Protein AF-A0A6I1QRC3-F1 (afdb_monomer_lite)

Secondary structure (DSSP, 8-state):
-HHHHHHHHHHHHHHHHHHHHSS---------------------------------PPPPP-------HHHHHTT------------GGGGS-EETTTTEE-PPPP-------SEEEETTS--TT-EESS-HHHHTTT--EEEEE-TT-TT--EEEEEEEEPP-SSSS---HHHHHHHHHHHS-TT--EEE---HHHHHTT--EEEEEEE---

pLDDT: mean 74.37, std 18.66, range [38.44, 97.0]

Structure (mmCIF, N/CA/C/O backbone):
data_AF-A0A6I1QRC3-F1
#
_entry.id   AF-A0A6I1QRC3-F1
#
loop_
_atom_site.group_PDB
_atom_site.id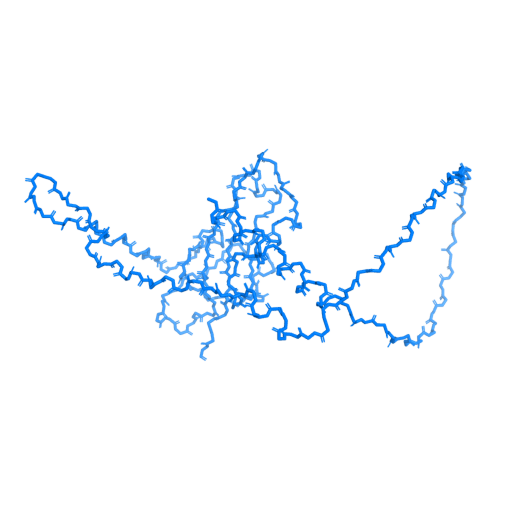
_atom_site.type_symbol
_atom_site.label_atom_id
_atom_site.label_alt_id
_atom_site.label_comp_id
_atom_site.label_asym_id
_atom_site.label_entity_id
_atom_site.label_seq_id
_atom_site.pdbx_PDB_ins_code
_atom_site.Cartn_x
_atom_site.Cartn_y
_atom_site.Cartn_z
_atom_site.occupancy
_atom_site.B_iso_or_equiv
_atom_site.auth_seq_id
_atom_site.auth_comp_id
_atom_site.auth_asym_id
_atom_site.auth_atom_id
_atom_site.pdbx_PDB_model_num
ATOM 1 N N . MET A 1 1 ? -14.738 4.236 -28.411 1.00 49.19 1 MET A N 1
ATOM 2 C CA . MET A 1 1 ? -14.040 5.540 -28.514 1.00 49.19 1 MET A CA 1
ATOM 3 C C . MET A 1 1 ? -14.025 6.316 -27.191 1.00 49.19 1 MET A C 1
ATOM 5 O O . MET A 1 1 ? -12.974 6.839 -26.859 1.00 49.19 1 MET A O 1
ATOM 9 N N . ALA A 1 2 ? -15.090 6.307 -26.375 1.00 43.03 2 ALA A N 1
ATOM 10 C CA . ALA A 1 2 ? -15.147 7.034 -25.091 1.00 43.03 2 ALA A CA 1
ATOM 11 C C . ALA A 1 2 ? -14.036 6.694 -24.061 1.00 43.03 2 ALA A C 1
ATOM 13 O O . ALA A 1 2 ? -13.525 7.583 -23.387 1.00 43.03 2 ALA A O 1
ATOM 14 N N . ARG A 1 3 ? -13.592 5.429 -23.972 1.00 42.94 3 ARG A N 1
ATOM 15 C CA . ARG A 1 3 ? -12.539 5.012 -23.016 1.00 42.94 3 ARG A CA 1
ATOM 16 C C . ARG A 1 3 ? -11.141 5.560 -23.336 1.00 42.94 3 ARG A C 1
ATOM 18 O O . ARG A 1 3 ? -10.352 5.768 -22.422 1.00 42.94 3 ARG A O 1
ATOM 25 N N . ALA A 1 4 ? -10.835 5.803 -24.611 1.00 51.59 4 ALA A N 1
ATOM 26 C CA . ALA A 1 4 ? -9.553 6.392 -25.004 1.00 51.59 4 ALA A CA 1
ATOM 27 C C . ALA A 1 4 ? -9.503 7.891 -24.665 1.00 51.59 4 ALA A C 1
ATOM 29 O O . ALA A 1 4 ? -8.459 8.402 -24.274 1.00 51.59 4 ALA A O 1
ATOM 30 N N . PHE A 1 5 ? -10.652 8.567 -24.745 1.00 53.00 5 PHE A N 1
ATOM 31 C CA . PHE A 1 5 ? -10.771 9.993 -24.460 1.00 53.00 5 PHE A CA 1
ATOM 32 C C . PHE A 1 5 ? -10.649 10.297 -22.959 1.00 53.00 5 PHE A C 1
ATOM 34 O O . PHE A 1 5 ? -9.912 11.199 -22.576 1.00 53.00 5 PHE A O 1
ATOM 41 N N . MET A 1 6 ? -11.267 9.478 -22.096 1.00 61.81 6 MET A N 1
ATOM 42 C CA . MET A 1 6 ? -11.140 9.623 -20.637 1.00 61.81 6 MET A CA 1
ATOM 43 C C . MET A 1 6 ? -9.692 9.461 -20.148 1.00 61.81 6 MET A C 1
ATOM 45 O O . MET A 1 6 ? -9.244 10.225 -19.300 1.00 61.81 6 MET A O 1
ATOM 49 N N . ARG A 1 7 ? -8.928 8.522 -20.722 1.00 64.00 7 ARG A N 1
ATOM 50 C CA . ARG A 1 7 ? -7.511 8.323 -20.364 1.00 64.00 7 ARG A CA 1
ATOM 51 C C . ARG A 1 7 ? -6.634 9.511 -20.762 1.00 64.00 7 ARG A C 1
ATOM 53 O O . ARG A 1 7 ? -5.778 9.917 -19.984 1.00 64.00 7 ARG A O 1
ATOM 60 N N . ALA A 1 8 ? -6.872 10.089 -21.940 1.00 68.75 8 ALA A N 1
ATOM 61 C CA . ALA A 1 8 ? -6.151 11.279 -22.387 1.00 68.75 8 ALA A CA 1
ATOM 62 C C . ALA A 1 8 ? -6.460 12.500 -21.504 1.00 68.75 8 ALA A C 1
ATOM 64 O O . ALA A 1 8 ? -5.570 13.294 -21.210 1.00 68.75 8 ALA A O 1
ATOM 65 N N . LEU A 1 9 ? -7.705 12.617 -21.040 1.00 69.88 9 LEU A N 1
ATOM 66 C CA . LEU A 1 9 ? -8.149 13.745 -20.230 1.00 69.88 9 LEU A CA 1
ATOM 67 C C . LEU A 1 9 ? -7.625 13.675 -18.788 1.00 69.88 9 LEU A C 1
ATOM 69 O O . LEU A 1 9 ? -7.147 14.679 -18.273 1.00 69.88 9 LEU A O 1
ATOM 73 N N . VAL A 1 10 ? -7.612 12.487 -18.172 1.00 77.94 10 VAL A N 1
ATOM 74 C CA . VAL A 1 10 ? -6.994 12.284 -16.847 1.00 77.94 10 VAL A CA 1
ATOM 75 C C . VAL A 1 10 ? -5.489 12.565 -16.897 1.00 77.94 10 VAL A C 1
ATOM 77 O O . VAL A 1 10 ? -4.973 13.273 -16.036 1.00 77.94 10 VAL A O 1
ATOM 80 N N . ALA A 1 11 ? -4.792 12.103 -17.942 1.00 75.88 11 ALA A N 1
ATOM 81 C CA . ALA A 1 11 ? -3.365 12.380 -18.112 1.00 75.88 11 ALA A CA 1
ATOM 82 C C . ALA A 1 11 ? -3.070 13.885 -18.269 1.00 75.88 11 ALA A C 1
ATOM 84 O O . ALA A 1 11 ? -2.120 14.393 -17.674 1.00 75.88 11 ALA A O 1
ATOM 85 N N . ALA A 1 12 ? -3.903 14.612 -19.021 1.00 76.50 12 ALA A N 1
ATOM 86 C CA . ALA A 1 12 ? -3.756 16.056 -19.199 1.00 76.50 12 ALA A CA 1
ATOM 87 C C . ALA A 1 12 ? -4.015 16.837 -17.898 1.00 76.50 12 ALA A C 1
ATOM 89 O O . ALA A 1 12 ? -3.265 17.757 -17.577 1.00 76.50 12 ALA A O 1
ATOM 90 N N . VAL A 1 13 ? -5.027 16.446 -17.115 1.00 78.00 13 VAL A N 1
ATOM 91 C CA . VAL A 1 13 ? -5.334 17.079 -15.821 1.00 78.00 13 VAL A CA 1
ATOM 92 C C . VAL A 1 13 ? -4.218 16.825 -14.802 1.00 78.00 13 VAL A C 1
ATOM 94 O O . VAL A 1 13 ? -3.780 17.765 -14.138 1.00 78.00 13 VAL A O 1
ATOM 97 N N . CYS A 1 14 ? -3.680 15.603 -14.728 1.00 78.19 14 CYS A N 1
ATOM 98 C CA . CYS A 1 14 ? -2.529 15.300 -13.870 1.00 78.19 14 CYS A CA 1
ATOM 99 C C . CYS A 1 14 ? -1.288 16.127 -14.241 1.00 78.19 14 CYS A C 1
ATOM 101 O O . CYS A 1 14 ? -0.614 16.641 -13.351 1.00 78.19 14 CYS A O 1
ATOM 103 N N . ALA A 1 15 ? -1.008 16.315 -15.535 1.00 72.50 15 ALA A N 1
ATOM 104 C CA . ALA A 1 15 ? 0.133 17.117 -15.980 1.00 72.50 15 ALA A CA 1
ATOM 105 C C . ALA A 1 15 ? 0.012 18.598 -15.571 1.00 72.50 15 ALA A C 1
ATOM 107 O O . ALA A 1 15 ? 1.000 19.209 -15.166 1.00 72.50 15 ALA A O 1
ATOM 108 N N . VAL A 1 16 ? -1.196 19.171 -15.620 1.00 69.44 16 VAL A N 1
ATOM 109 C CA . VAL A 1 16 ? -1.440 20.561 -15.194 1.00 69.44 16 VAL A CA 1
ATOM 110 C C . VAL A 1 16 ? -1.299 20.714 -13.677 1.00 69.44 16 VAL A C 1
ATOM 112 O O . VAL A 1 16 ? -0.685 21.676 -13.221 1.00 69.44 16 VAL A O 1
ATOM 115 N N . ILE A 1 17 ? -1.798 19.758 -12.888 1.00 70.25 17 ILE A N 1
ATOM 116 C CA . ILE A 1 17 ? -1.674 19.790 -11.420 1.00 70.25 17 ILE A CA 1
ATOM 117 C C . ILE A 1 17 ? -0.202 19.700 -10.991 1.00 70.25 17 ILE A C 1
ATOM 119 O O . ILE A 1 17 ? 0.229 20.455 -10.119 1.00 70.25 17 ILE A O 1
ATOM 123 N N . LEU A 1 18 ? 0.593 18.845 -11.643 1.00 64.81 18 LEU A N 1
ATOM 124 C CA . LEU A 1 18 ? 2.027 18.722 -11.360 1.00 64.81 18 LEU A CA 1
ATOM 125 C C . LEU A 1 18 ? 2.811 19.995 -11.719 1.00 64.81 18 LEU A C 1
ATOM 127 O O . LEU A 1 18 ? 3.721 20.379 -10.987 1.00 64.81 18 LEU A O 1
ATOM 131 N N . LEU A 1 19 ? 2.429 20.700 -12.789 1.00 60.44 19 LEU A N 1
ATOM 132 C CA . LEU A 1 19 ? 3.050 21.980 -13.152 1.00 60.44 19 LEU A CA 1
ATOM 133 C C . LEU A 1 19 ? 2.733 23.101 -12.150 1.00 60.44 19 LEU A C 1
ATOM 135 O O . LEU A 1 19 ? 3.585 23.952 -11.903 1.00 60.44 19 LEU A O 1
ATOM 139 N N . VAL A 1 20 ? 1.543 23.093 -11.541 1.00 62.09 20 VAL A N 1
ATOM 140 C CA . VAL A 1 20 ? 1.161 24.074 -10.508 1.00 62.09 20 VAL A CA 1
ATOM 141 C C . VAL A 1 20 ? 1.847 23.779 -9.169 1.00 62.09 20 VAL A C 1
ATOM 143 O O . VAL A 1 20 ? 2.220 24.710 -8.461 1.00 62.09 20 VAL A O 1
ATOM 146 N N . ALA A 1 21 ? 2.069 22.506 -8.833 1.00 57.22 21 ALA A N 1
ATOM 147 C CA . ALA A 1 21 ? 2.685 22.113 -7.564 1.00 57.22 21 ALA A CA 1
ATOM 148 C C . ALA A 1 21 ? 4.207 22.357 -7.497 1.00 57.22 21 ALA A C 1
ATOM 150 O O . ALA A 1 21 ? 4.744 22.517 -6.404 1.00 57.22 21 ALA A O 1
ATOM 151 N N . CYS A 1 22 ? 4.907 22.418 -8.636 1.00 50.91 22 CYS A N 1
ATOM 152 C CA . CYS A 1 22 ? 6.365 22.613 -8.675 1.00 50.91 22 CYS A CA 1
ATOM 153 C C . CYS A 1 22 ? 6.816 24.039 -9.053 1.00 50.91 22 CYS A C 1
ATOM 155 O O . CYS A 1 22 ? 8.015 24.300 -9.118 1.00 50.91 22 CYS A O 1
ATOM 157 N N . GLY A 1 23 ? 5.888 24.966 -9.308 1.00 45.72 23 GLY A N 1
ATOM 158 C CA . GLY A 1 23 ? 6.177 26.297 -9.853 1.00 45.72 23 GLY A CA 1
ATOM 159 C C . GLY A 1 23 ? 6.292 27.432 -8.831 1.00 45.72 23 GLY A C 1
ATOM 160 O O . GLY A 1 23 ? 5.768 28.513 -9.093 1.00 45.72 23 GLY A O 1
ATOM 161 N N . GLY A 1 24 ? 6.930 27.227 -7.676 1.00 53.41 24 GLY A N 1
ATOM 162 C CA . GLY A 1 24 ? 7.068 28.314 -6.703 1.00 53.41 24 GLY A CA 1
ATOM 163 C C . GLY A 1 24 ? 8.045 28.055 -5.567 1.00 53.41 24 GLY A C 1
ATOM 164 O O . GLY A 1 24 ? 7.604 27.783 -4.461 1.00 53.41 24 GLY A O 1
ATOM 165 N N . ASP A 1 25 ? 9.346 28.212 -5.822 1.00 42.97 25 ASP A N 1
ATOM 166 C CA . ASP A 1 25 ? 10.295 28.613 -4.774 1.00 42.97 25 ASP A CA 1
ATOM 167 C C . ASP A 1 25 ? 11.507 29.320 -5.405 1.00 42.97 25 ASP A C 1
ATOM 169 O O . ASP A 1 25 ? 12.514 28.715 -5.770 1.00 42.97 25 ASP A O 1
ATOM 173 N N . GLU A 1 26 ? 11.380 30.634 -5.598 1.00 54.75 26 GLU A N 1
ATOM 174 C CA . GLU A 1 26 ? 12.513 31.513 -5.882 1.00 54.75 26 GLU A CA 1
ATOM 175 C C . GLU A 1 26 ? 12.629 32.532 -4.744 1.00 54.75 26 GLU A C 1
ATOM 177 O O . GLU A 1 26 ? 11.896 33.519 -4.703 1.00 54.75 26 GLU A O 1
ATOM 182 N N . GLY A 1 27 ? 13.578 32.326 -3.827 1.00 52.50 27 GLY A N 1
ATOM 183 C CA . GLY A 1 27 ? 14.161 33.436 -3.069 1.00 52.50 27 GLY A CA 1
ATOM 184 C C . GLY A 1 27 ? 14.336 33.211 -1.572 1.00 52.50 27 GLY A C 1
ATOM 185 O O . GLY A 1 27 ? 13.482 33.577 -0.772 1.00 52.50 27 GLY A O 1
ATOM 186 N N . GLY A 1 28 ? 15.526 32.754 -1.178 1.00 43.28 28 GLY A N 1
ATOM 187 C CA . GLY A 1 28 ? 15.908 32.708 0.233 1.00 43.28 28 GLY A CA 1
ATOM 188 C C . GLY A 1 28 ? 17.376 32.377 0.476 1.00 43.28 28 GLY A C 1
ATOM 189 O O . GLY A 1 28 ? 17.677 31.443 1.209 1.00 43.28 28 GLY A O 1
ATOM 190 N N . LEU A 1 29 ? 18.308 33.117 -0.137 1.00 44.88 29 LEU A N 1
ATOM 191 C CA . LEU A 1 29 ? 19.743 32.982 0.144 1.00 44.88 29 LEU A CA 1
ATOM 192 C C . LEU A 1 29 ? 20.077 33.541 1.539 1.00 44.88 29 LEU A C 1
ATOM 194 O O . LEU A 1 29 ? 20.384 34.723 1.704 1.00 44.88 29 LEU A O 1
ATOM 198 N N . GLY A 1 30 ? 20.014 32.661 2.538 1.00 47.12 30 GLY A N 1
ATOM 199 C CA . GLY A 1 30 ? 20.589 32.839 3.867 1.00 47.12 30 GLY A CA 1
ATOM 200 C C . GLY A 1 30 ? 22.065 32.449 3.866 1.00 47.12 30 GLY A C 1
ATOM 201 O O . GLY A 1 30 ? 22.430 31.298 3.662 1.00 47.12 30 GLY A O 1
ATOM 202 N N . ARG A 1 31 ? 22.901 33.462 4.056 1.00 51.69 31 ARG A N 1
ATOM 203 C CA . ARG A 1 31 ? 24.357 33.439 4.160 1.00 51.69 31 ARG A CA 1
ATOM 204 C C . ARG A 1 31 ? 24.799 32.811 5.486 1.00 51.69 31 ARG A C 1
ATOM 206 O O . ARG A 1 31 ? 24.493 33.379 6.528 1.00 51.69 31 ARG A O 1
ATOM 213 N N . GLU A 1 32 ? 25.597 31.748 5.444 1.00 53.44 32 GLU A N 1
ATOM 214 C CA . GLU A 1 32 ? 26.423 31.330 6.583 1.00 53.44 32 GLU A CA 1
ATOM 215 C C . GLU A 1 32 ? 27.868 31.117 6.128 1.00 53.44 32 GLU A C 1
ATOM 217 O O . GLU A 1 32 ? 28.207 30.212 5.366 1.00 53.44 32 GLU A O 1
ATOM 222 N N . ASP A 1 33 ? 28.701 32.055 6.571 1.00 56.34 33 ASP A N 1
ATOM 223 C CA . ASP A 1 33 ? 30.141 32.083 6.403 1.00 56.34 33 ASP A CA 1
ATOM 224 C C . ASP A 1 33 ? 30.806 31.062 7.350 1.00 56.34 33 ASP A C 1
ATOM 226 O O . ASP A 1 33 ? 30.559 31.059 8.556 1.00 56.34 33 ASP A O 1
ATOM 230 N N . GLY A 1 34 ? 31.749 30.285 6.811 1.00 51.41 34 GLY A N 1
ATOM 231 C CA . GLY A 1 34 ? 32.937 29.849 7.546 1.00 51.41 34 GLY A CA 1
ATOM 232 C C . GLY A 1 34 ? 32.985 28.391 8.002 1.00 51.41 34 GLY A C 1
ATOM 233 O O . GLY A 1 34 ? 32.413 28.037 9.025 1.00 51.41 34 GLY A O 1
ATOM 234 N N . ARG A 1 35 ? 33.864 27.602 7.366 1.00 47.31 35 ARG A N 1
ATOM 235 C CA . ARG A 1 35 ? 35.050 27.065 8.056 1.00 47.31 35 ARG A CA 1
ATOM 236 C C . ARG A 1 35 ? 36.061 26.495 7.063 1.00 47.31 35 ARG A C 1
ATOM 238 O O . ARG A 1 35 ? 35.769 25.577 6.305 1.00 47.31 35 ARG A O 1
ATOM 245 N N . GLU A 1 36 ? 37.255 27.065 7.111 1.00 47.97 36 GLU A N 1
ATOM 246 C CA . GLU A 1 36 ? 38.457 26.633 6.408 1.00 47.97 36 GLU A CA 1
ATOM 247 C C . GLU A 1 36 ? 38.943 25.276 6.943 1.00 47.97 36 GLU A C 1
ATOM 249 O O . GLU A 1 36 ? 38.908 25.013 8.149 1.00 47.97 36 GLU A O 1
ATOM 254 N N . GLY A 1 37 ? 39.406 24.420 6.034 1.00 44.81 37 GLY A N 1
ATOM 255 C CA . GLY A 1 37 ? 39.974 23.108 6.325 1.00 44.81 37 GLY A CA 1
ATOM 256 C C . GLY A 1 37 ? 40.755 22.599 5.120 1.00 44.81 37 GLY A C 1
ATOM 257 O O . GLY A 1 37 ? 40.236 21.850 4.300 1.00 44.81 37 GLY A O 1
ATOM 258 N N . GLU A 1 38 ? 41.985 23.088 4.999 1.00 46.88 38 GLU A N 1
ATOM 259 C CA . GLU A 1 38 ? 42.965 22.775 3.961 1.00 46.88 38 GLU A CA 1
ATOM 260 C C . GLU A 1 38 ? 43.457 21.315 3.999 1.00 46.88 38 GLU A C 1
ATOM 262 O O . GLU A 1 38 ? 43.731 20.781 5.072 1.00 46.88 38 GLU A O 1
ATOM 267 N N . ALA A 1 39 ? 43.629 20.732 2.803 1.00 43.66 39 ALA A N 1
ATOM 268 C CA . ALA A 1 39 ? 44.625 19.735 2.352 1.00 43.66 39 ALA A CA 1
ATOM 269 C C . ALA A 1 39 ? 43.938 18.848 1.291 1.00 43.66 39 ALA A C 1
ATOM 271 O O . ALA A 1 39 ? 43.096 18.023 1.611 1.00 43.66 39 ALA A O 1
ATOM 272 N N . GLY A 1 40 ? 44.135 19.022 -0.015 1.00 46.53 40 GLY A N 1
ATOM 273 C CA . GLY A 1 40 ? 45.413 19.065 -0.710 1.00 46.53 40 GLY A CA 1
ATOM 274 C C . GLY A 1 40 ? 45.752 17.661 -1.201 1.00 46.53 40 GLY A C 1
ATOM 275 O O . GLY A 1 40 ? 46.322 16.916 -0.427 1.00 46.53 40 GLY A O 1
ATOM 276 N N . TRP A 1 41 ? 45.435 17.322 -2.458 1.00 50.12 41 TRP A N 1
ATOM 277 C CA . TRP A 1 41 ? 46.183 16.345 -3.262 1.00 50.12 41 TRP A CA 1
ATOM 278 C C . TRP A 1 41 ? 46.031 16.653 -4.755 1.00 50.12 41 TRP A C 1
ATOM 280 O O . TRP A 1 41 ? 44.950 16.902 -5.280 1.00 50.12 41 TRP A O 1
ATOM 290 N N . LEU A 1 42 ? 47.194 16.688 -5.391 1.00 48.19 42 LEU A N 1
ATOM 291 C CA . LEU A 1 42 ? 47.482 16.978 -6.785 1.00 48.19 42 LEU A CA 1
ATOM 292 C C . LEU A 1 42 ? 47.005 15.846 -7.704 1.00 48.19 42 LEU A C 1
ATOM 294 O O . LEU A 1 42 ? 47.153 14.679 -7.352 1.00 48.19 42 LEU A O 1
ATOM 298 N N . GLY A 1 43 ? 46.641 16.191 -8.942 1.00 38.44 43 GLY A N 1
ATOM 299 C CA . GLY A 1 43 ? 47.042 15.360 -10.080 1.00 38.44 43 GLY A CA 1
ATOM 300 C C . GLY A 1 43 ? 46.005 15.116 -11.170 1.00 38.44 43 GLY A C 1
ATOM 301 O O . GLY A 1 43 ? 45.371 14.074 -11.182 1.00 38.44 43 GLY A O 1
ATOM 302 N N . GLY A 1 44 ? 45.996 16.010 -12.162 1.00 39.47 44 GLY A N 1
ATOM 303 C CA . GLY A 1 44 ? 46.271 15.627 -13.551 1.00 39.47 44 GLY A CA 1
ATOM 304 C C . GLY A 1 44 ? 45.132 15.058 -14.399 1.00 39.47 44 GLY A C 1
ATOM 305 O O . GLY A 1 44 ? 44.516 14.054 -14.071 1.00 39.47 44 GLY A O 1
ATOM 306 N N . GLY A 1 45 ? 44.984 15.632 -15.595 1.00 39.94 45 GLY A N 1
ATOM 307 C CA . GLY A 1 45 ? 44.379 14.938 -16.730 1.00 39.94 45 GLY A CA 1
ATOM 308 C C . GLY A 1 45 ? 43.471 15.817 -17.569 1.00 39.94 45 GLY A C 1
ATOM 309 O O . GLY A 1 45 ? 42.259 15.641 -17.545 1.00 39.94 45 GLY A O 1
ATOM 310 N N . GLY A 1 46 ? 44.064 16.750 -18.318 1.00 47.44 46 GLY A N 1
ATOM 311 C CA . GLY A 1 46 ? 43.360 17.485 -19.361 1.00 47.44 46 GLY A CA 1
ATOM 312 C C . GLY A 1 46 ? 42.771 16.533 -20.400 1.00 47.44 46 GLY A C 1
ATOM 313 O O . GLY A 1 46 ? 43.458 15.647 -20.912 1.00 47.44 46 GLY A O 1
ATOM 314 N N . ARG A 1 47 ? 41.490 16.731 -20.694 1.00 46.69 47 ARG A N 1
ATOM 315 C CA . ARG A 1 47 ? 40.857 16.276 -21.925 1.00 46.69 47 ARG A CA 1
ATOM 316 C C . ARG A 1 47 ? 40.113 17.465 -22.498 1.00 46.69 47 ARG A C 1
ATOM 318 O O . ARG A 1 47 ? 39.190 17.981 -21.875 1.00 46.69 47 ARG A O 1
ATOM 325 N N . ASP A 1 48 ? 40.596 17.903 -23.649 1.00 53.25 48 ASP A N 1
ATOM 326 C CA . ASP A 1 48 ? 39.953 18.880 -24.506 1.00 53.25 48 ASP A CA 1
ATOM 327 C C . ASP A 1 48 ? 38.581 18.327 -24.906 1.00 53.25 48 ASP A C 1
ATOM 329 O O . ASP A 1 48 ? 38.482 17.300 -25.577 1.00 53.25 48 ASP A O 1
ATOM 333 N N . VAL A 1 49 ? 37.520 18.968 -24.419 1.00 55.38 49 VAL A N 1
ATOM 334 C CA . VAL A 1 49 ? 36.152 18.709 -24.868 1.00 55.38 49 VAL A CA 1
ATOM 335 C C . VAL A 1 49 ? 35.877 19.724 -25.966 1.00 55.38 49 VAL A C 1
ATOM 337 O O . VAL A 1 49 ? 35.764 20.923 -25.703 1.00 55.38 49 VAL A O 1
ATOM 340 N N . GLU A 1 50 ? 35.851 19.236 -27.204 1.00 52.97 50 GLU A N 1
ATOM 341 C CA . GLU A 1 50 ? 35.398 19.986 -28.368 1.00 52.97 50 GLU A CA 1
ATOM 342 C C . GLU A 1 50 ? 33.988 20.526 -28.098 1.00 52.97 50 GLU A C 1
ATOM 344 O O . GLU A 1 50 ? 33.062 19.785 -27.771 1.00 52.97 50 GLU A O 1
ATOM 349 N N . ALA A 1 51 ? 33.855 21.848 -28.180 1.00 48.22 51 ALA A N 1
ATOM 350 C CA . ALA A 1 51 ? 32.593 22.548 -28.042 1.00 48.22 51 ALA A CA 1
ATOM 351 C C . ALA A 1 51 ? 31.721 22.251 -29.269 1.00 48.22 51 ALA A C 1
ATOM 353 O O . ALA A 1 51 ? 31.926 22.821 -30.342 1.00 48.22 51 ALA A O 1
ATOM 354 N N . GLU A 1 52 ? 30.763 21.341 -29.110 1.00 57.12 52 GLU A N 1
ATOM 355 C CA . GLU A 1 52 ? 29.735 21.080 -30.110 1.00 57.12 52 GLU A CA 1
ATOM 356 C C . GLU A 1 52 ? 28.742 22.253 -30.130 1.00 57.12 52 GLU A C 1
ATOM 358 O O . GLU A 1 52 ? 28.249 22.708 -29.094 1.00 57.12 52 GLU A O 1
ATOM 363 N N . ALA A 1 53 ? 28.525 22.804 -31.323 1.00 52.19 53 ALA A N 1
ATOM 364 C CA . ALA A 1 53 ? 27.713 23.985 -31.554 1.00 52.19 53 ALA A CA 1
ATOM 365 C C . ALA A 1 53 ? 26.240 23.708 -31.226 1.00 52.19 53 ALA A C 1
ATOM 367 O O . ALA A 1 53 ? 25.596 22.868 -31.849 1.00 52.19 53 ALA A O 1
ATOM 368 N N . THR A 1 54 ? 25.698 24.454 -30.270 1.00 50.44 54 THR A N 1
ATOM 369 C CA . THR A 1 54 ? 24.276 24.454 -29.934 1.00 50.44 54 THR A CA 1
ATOM 370 C C . THR A 1 54 ? 23.462 25.066 -31.075 1.00 50.44 54 THR A C 1
ATOM 372 O O . THR A 1 54 ? 23.518 26.271 -31.329 1.00 50.44 54 THR A O 1
ATOM 375 N N . GLU A 1 55 ? 22.693 24.228 -31.774 1.00 60.44 55 GLU A N 1
ATOM 376 C CA . GLU A 1 55 ? 21.664 24.679 -32.710 1.00 60.44 55 GLU A CA 1
ATOM 377 C C . GLU A 1 55 ? 20.591 25.491 -31.971 1.00 60.44 55 GLU A C 1
ATOM 379 O O . GLU A 1 55 ? 20.082 25.107 -30.916 1.00 60.44 55 GLU A O 1
ATOM 384 N N . ALA A 1 56 ? 20.271 26.656 -32.532 1.00 56.25 56 ALA A N 1
ATOM 385 C CA . ALA A 1 56 ? 19.298 27.588 -31.992 1.00 56.25 56 ALA A CA 1
ATOM 386 C C . ALA A 1 56 ? 17.889 26.975 -32.013 1.00 56.25 56 ALA A C 1
ATOM 388 O O . ALA A 1 56 ? 17.301 26.760 -33.074 1.00 56.25 56 ALA A O 1
ATOM 389 N N . VAL A 1 57 ? 17.340 26.729 -30.825 1.00 67.12 57 VAL A N 1
ATOM 390 C CA . VAL A 1 57 ? 15.954 26.293 -30.643 1.00 67.12 57 VAL A CA 1
ATOM 391 C C . VAL A 1 57 ? 15.017 27.427 -31.094 1.00 67.12 57 VAL A C 1
ATOM 393 O O . VAL A 1 57 ? 15.170 28.557 -30.620 1.00 67.12 57 VAL A O 1
ATOM 396 N N . PRO A 1 58 ? 14.063 27.179 -32.013 1.00 65.81 58 PRO A N 1
ATOM 397 C CA . PRO A 1 58 ? 13.118 28.198 -32.454 1.00 65.81 58 PRO A CA 1
ATOM 398 C C . PRO A 1 58 ? 12.250 28.674 -31.284 1.00 65.81 58 PRO A C 1
ATOM 400 O O . PRO A 1 58 ? 11.774 27.878 -30.474 1.00 65.81 58 PRO A O 1
ATOM 403 N N . ALA A 1 59 ? 12.058 29.991 -31.205 1.00 61.81 59 ALA A N 1
ATOM 404 C CA . ALA A 1 59 ? 11.276 30.636 -30.159 1.00 61.81 59 ALA A CA 1
ATOM 405 C C . ALA A 1 59 ? 9.839 30.073 -30.107 1.00 61.81 59 ALA A C 1
ATOM 407 O O . ALA A 1 59 ? 9.216 29.913 -31.162 1.00 61.81 59 ALA A O 1
ATOM 408 N N . PRO A 1 60 ? 9.289 29.803 -28.907 1.00 58.44 60 PRO A N 1
ATOM 409 C CA . PRO A 1 60 ? 7.917 29.340 -28.763 1.00 58.44 60 PRO A CA 1
ATOM 410 C C . PRO A 1 60 ? 6.955 30.416 -29.274 1.00 58.44 60 PRO A C 1
ATOM 412 O O . PRO A 1 60 ? 6.936 31.549 -28.793 1.00 58.44 60 PRO A O 1
ATOM 415 N N . THR A 1 61 ? 6.159 30.059 -30.279 1.00 57.44 61 THR A N 1
ATOM 416 C CA . THR A 1 61 ? 5.052 30.880 -30.770 1.00 57.44 61 THR A CA 1
ATOM 417 C C . THR A 1 61 ? 4.012 31.032 -29.670 1.00 57.44 61 THR A C 1
ATOM 419 O O . THR A 1 61 ? 3.556 30.035 -29.115 1.00 57.44 61 THR A O 1
ATOM 422 N N . SER A 1 62 ? 3.653 32.279 -29.370 1.00 47.75 62 SER A N 1
ATOM 423 C CA . SER A 1 62 ? 2.729 32.676 -28.311 1.00 47.75 62 SER A CA 1
ATOM 424 C C . SER A 1 62 ? 1.432 31.864 -28.315 1.00 47.75 62 SER A C 1
ATOM 426 O O . SER A 1 62 ? 0.556 32.069 -29.154 1.00 47.75 62 SER A O 1
ATOM 428 N N . THR A 1 63 ? 1.302 30.972 -27.338 1.00 52.22 63 THR A N 1
ATOM 429 C CA . THR A 1 63 ? 0.043 30.319 -26.983 1.00 52.22 63 THR A CA 1
ATOM 430 C C . THR A 1 63 ? -0.896 31.375 -26.410 1.00 52.22 63 THR A C 1
ATOM 432 O O . THR A 1 63 ? -0.596 32.010 -25.400 1.00 52.22 63 THR A O 1
ATOM 435 N N . THR A 1 64 ? -2.019 31.606 -27.083 1.00 56.75 64 THR A N 1
ATOM 436 C CA . THR A 1 64 ? -3.093 32.473 -26.598 1.00 56.75 64 THR A CA 1
ATOM 437 C C . THR A 1 64 ? -3.735 31.814 -25.380 1.00 56.75 64 THR A C 1
ATOM 439 O O . THR A 1 64 ? -4.460 30.832 -25.514 1.00 56.75 64 THR A O 1
ATOM 442 N N . SER A 1 65 ? -3.422 32.320 -24.187 1.00 60.12 65 SER A N 1
ATOM 443 C CA . SER A 1 65 ? -4.036 31.867 -22.940 1.00 60.12 65 SER A CA 1
ATOM 444 C C . SER A 1 65 ? -5.537 32.183 -22.942 1.00 60.12 65 SER A C 1
ATOM 446 O O . SER A 1 65 ? -5.890 33.346 -23.162 1.00 60.12 65 SER A O 1
ATOM 448 N N . PRO A 1 66 ? -6.424 31.207 -22.677 1.00 59.50 66 PRO A N 1
ATOM 449 C CA . PRO A 1 66 ? -7.831 31.492 -22.425 1.00 59.50 66 PRO A CA 1
ATOM 450 C C . PRO A 1 66 ? -7.932 32.326 -21.141 1.00 59.50 66 PRO A C 1
ATOM 452 O O . PRO A 1 66 ? -7.414 31.948 -20.091 1.00 59.50 66 PRO A O 1
ATOM 455 N N . SER A 1 67 ? -8.519 33.516 -21.250 1.00 59.50 67 SER A N 1
ATOM 456 C CA . SER A 1 67 ? -8.486 34.554 -20.213 1.00 59.50 67 SER A CA 1
ATOM 457 C C . SER A 1 67 ? -9.460 34.329 -19.057 1.00 59.50 67 SER A C 1
ATOM 459 O O . SER A 1 67 ? -9.446 35.107 -18.105 1.00 59.50 67 SER A O 1
ATOM 461 N N . THR A 1 68 ? -10.294 33.291 -19.107 1.00 63.88 68 THR A N 1
ATOM 462 C CA . THR A 1 68 ? -11.419 33.158 -18.181 1.00 63.88 68 THR A CA 1
ATOM 463 C C . THR A 1 68 ? -11.804 31.695 -17.970 1.00 63.88 68 THR A C 1
ATOM 465 O O . THR A 1 68 ? -11.966 30.938 -18.920 1.00 63.88 68 THR A O 1
ATOM 468 N N . ILE A 1 69 ? -11.954 31.295 -16.701 1.00 65.69 69 ILE A N 1
ATOM 469 C CA . ILE A 1 69 ? -12.395 29.947 -16.286 1.00 65.69 69 ILE A CA 1
ATOM 470 C C . ILE A 1 69 ? -13.780 29.609 -16.864 1.00 65.69 69 ILE A C 1
ATOM 472 O O . ILE A 1 69 ? -14.077 28.442 -17.104 1.00 65.69 69 ILE A O 1
ATOM 476 N N . GLU A 1 70 ? -14.604 30.624 -17.130 1.00 67.06 70 GLU A N 1
ATOM 477 C CA . GLU A 1 70 ? -15.934 30.463 -17.722 1.00 67.06 70 GLU A CA 1
ATOM 478 C C . GLU A 1 70 ? -15.872 29.914 -19.162 1.00 67.06 70 GLU A C 1
ATOM 480 O O . GLU A 1 70 ? -16.667 29.038 -19.491 1.00 67.06 70 GLU A O 1
ATOM 485 N N . ASP A 1 71 ? -14.862 30.283 -19.967 1.00 63.34 71 ASP A N 1
ATOM 486 C CA . ASP A 1 71 ? -14.691 29.760 -21.339 1.00 63.34 71 ASP A CA 1
ATOM 487 C C . ASP A 1 71 ? -14.274 28.276 -21.373 1.00 63.34 71 ASP A C 1
ATOM 489 O O . ASP A 1 71 ? -14.476 27.592 -22.373 1.00 63.34 71 ASP A O 1
ATOM 493 N N . LEU A 1 72 ? -13.695 27.747 -20.288 1.00 61.00 72 LEU A N 1
ATOM 494 C CA . LEU A 1 72 ? -13.333 26.325 -20.188 1.00 61.00 72 LEU A CA 1
ATOM 495 C C . LEU A 1 72 ? -14.503 25.438 -19.736 1.00 61.00 72 LEU A C 1
ATOM 497 O O . LEU A 1 72 ? -14.428 24.217 -19.877 1.00 61.00 72 LEU A O 1
ATOM 501 N N . LEU A 1 73 ? -15.570 26.025 -19.187 1.00 66.56 73 LEU A N 1
ATOM 502 C CA . LEU A 1 73 ? -16.716 25.289 -18.646 1.00 66.56 73 LEU A CA 1
ATOM 503 C C . LEU A 1 73 ? -17.868 25.139 -19.651 1.00 66.56 73 LEU A C 1
ATOM 505 O O . LEU A 1 73 ? -18.626 24.177 -19.536 1.00 66.56 73 LEU A O 1
ATOM 509 N N . GLU A 1 74 ? -17.994 26.020 -20.651 1.00 64.56 74 GLU A N 1
ATOM 510 C CA . GLU A 1 74 ? -19.094 25.951 -21.631 1.00 64.56 74 GLU A CA 1
ATOM 511 C C . GLU A 1 74 ? -18.969 24.789 -22.635 1.00 64.56 74 GLU A C 1
ATOM 513 O O . GLU A 1 74 ? -19.989 24.272 -23.089 1.00 64.56 74 GLU A O 1
ATOM 518 N N . ASP A 1 75 ? -17.757 24.296 -22.914 1.00 60.12 75 ASP A N 1
ATOM 519 C CA . ASP A 1 75 ? -17.546 23.106 -23.764 1.00 60.12 75 ASP A CA 1
ATOM 520 C C . ASP A 1 75 ? -17.655 21.776 -22.992 1.00 60.12 75 ASP A C 1
ATOM 522 O O . ASP A 1 75 ? -17.630 20.691 -23.580 1.00 60.12 75 ASP A O 1
ATOM 526 N N . TYR A 1 76 ? -17.810 21.832 -21.665 1.00 56.03 76 TYR A N 1
ATOM 527 C CA . TYR A 1 76 ? -17.886 20.659 -20.795 1.00 56.03 76 TYR A CA 1
ATOM 528 C C . TYR A 1 76 ? -19.334 20.336 -20.410 1.00 56.03 76 TYR A C 1
ATOM 530 O O . TYR A 1 76 ? -19.682 20.178 -19.239 1.00 56.03 76 TYR A O 1
ATOM 538 N N . VAL A 1 77 ? -20.206 20.193 -21.411 1.00 55.03 77 VAL A N 1
ATOM 539 C CA . VAL A 1 77 ? -21.498 19.526 -21.213 1.00 55.03 77 VAL A CA 1
ATOM 540 C C . VAL A 1 77 ? -21.211 18.039 -21.018 1.00 55.03 77 VAL A C 1
ATOM 542 O O . VAL A 1 77 ? -21.188 17.252 -21.964 1.00 55.03 77 VAL A O 1
ATOM 545 N N . VAL A 1 78 ? -20.933 17.650 -19.772 1.00 58.81 78 VAL A N 1
ATOM 546 C CA . VAL A 1 78 ? -20.916 16.243 -19.377 1.00 58.81 78 VAL A CA 1
ATOM 547 C C . VAL A 1 78 ? -22.330 15.735 -19.596 1.00 58.81 78 VAL A C 1
ATOM 549 O O . VAL A 1 78 ? -23.250 16.105 -18.867 1.00 58.81 78 VAL A O 1
ATOM 552 N N . ASP A 1 79 ? -22.505 14.922 -20.633 1.00 51.56 79 ASP A N 1
ATOM 553 C CA . ASP A 1 79 ? -23.712 14.140 -20.847 1.00 51.56 79 ASP A CA 1
ATOM 554 C C . ASP A 1 79 ? -23.816 13.163 -19.671 1.00 51.56 79 ASP A C 1
ATOM 556 O O . ASP A 1 79 ? -23.263 12.058 -19.682 1.00 51.56 79 ASP A O 1
ATOM 560 N N . LEU A 1 80 ? -24.435 13.636 -18.585 1.00 51.97 80 LEU A N 1
ATOM 561 C CA . LEU A 1 80 ? -24.817 12.849 -17.424 1.00 51.97 80 LEU A CA 1
ATOM 562 C C . LEU A 1 80 ? -25.947 11.927 -17.871 1.00 51.97 80 LEU A C 1
ATOM 564 O O . LEU A 1 80 ? -27.102 12.080 -17.470 1.00 51.97 80 LEU A O 1
ATOM 568 N N . THR A 1 81 ? -25.604 10.964 -18.728 1.00 71.62 81 THR A N 1
ATOM 569 C CA . THR A 1 81 ? -26.429 9.783 -18.921 1.00 71.62 81 THR A CA 1
ATOM 570 C C . THR A 1 81 ? -26.741 9.263 -17.519 1.00 71.62 81 THR A C 1
ATOM 572 O O . THR A 1 81 ? -25.812 9.088 -16.721 1.00 71.62 81 THR A O 1
ATOM 575 N N . PRO A 1 82 ? -28.030 9.135 -17.158 1.00 60.56 82 PRO A N 1
ATOM 576 C CA . PRO A 1 82 ? -28.404 8.655 -15.846 1.00 60.56 82 PRO A CA 1
ATOM 577 C C . PRO A 1 82 ? -27.641 7.359 -15.610 1.00 60.56 82 PRO A C 1
ATOM 579 O O . PRO A 1 82 ? -27.705 6.455 -16.443 1.00 60.56 82 PRO A O 1
ATOM 582 N N . ILE A 1 83 ? -26.886 7.294 -14.512 1.00 56.12 83 ILE A N 1
ATOM 583 C CA . ILE A 1 83 ? -26.320 6.035 -14.043 1.00 56.12 83 ILE A CA 1
ATOM 584 C C . ILE A 1 83 ? -27.535 5.141 -13.827 1.00 56.12 83 ILE A C 1
ATOM 586 O O . ILE A 1 83 ? -28.270 5.310 -12.853 1.00 56.12 83 ILE A O 1
ATOM 590 N N . GLU A 1 84 ? -27.805 4.253 -14.782 1.00 57.19 84 GLU A N 1
ATOM 591 C CA . GLU A 1 84 ? -28.748 3.173 -14.578 1.00 57.19 84 GLU A CA 1
ATOM 592 C C . GLU A 1 84 ? -28.159 2.365 -13.433 1.00 57.19 84 GLU A C 1
ATOM 594 O O . GLU A 1 84 ? -27.179 1.636 -13.594 1.00 57.19 84 GLU A O 1
ATOM 599 N N . ILE A 1 85 ? -28.706 2.582 -12.238 1.00 53.50 85 ILE A N 1
ATOM 600 C CA . ILE A 1 85 ? -28.486 1.725 -11.087 1.00 53.50 85 ILE A CA 1
ATOM 601 C C . ILE A 1 85 ? -28.995 0.365 -11.546 1.00 53.50 85 ILE A C 1
ATOM 603 O O . ILE A 1 85 ? -30.201 0.107 -11.526 1.00 53.50 85 ILE A O 1
ATOM 607 N N . LEU A 1 86 ? -28.084 -0.460 -12.067 1.00 48.16 86 LEU A N 1
ATOM 608 C CA . LEU A 1 86 ? -28.416 -1.801 -12.501 1.00 48.16 86 LEU A CA 1
ATOM 609 C C . LEU A 1 86 ? -29.062 -2.491 -11.297 1.00 48.16 86 LEU A C 1
ATOM 611 O O . LEU A 1 86 ? -28.501 -2.442 -10.195 1.00 48.16 86 LEU A O 1
ATOM 615 N N . PRO A 1 87 ? -30.265 -3.064 -11.460 1.00 55.19 87 PRO A N 1
ATOM 616 C CA . PRO A 1 87 ? -30.926 -3.740 -10.363 1.00 55.19 87 PRO A CA 1
ATOM 617 C C . PRO A 1 87 ? -29.976 -4.814 -9.809 1.00 55.19 87 PRO A C 1
ATOM 619 O O . PRO A 1 87 ? -29.262 -5.452 -10.586 1.00 55.19 87 PRO A O 1
ATOM 622 N N . PRO A 1 88 ? -29.970 -5.059 -8.486 1.00 55.72 88 PRO A N 1
ATOM 623 C CA . PRO A 1 88 ? -29.040 -5.990 -7.827 1.00 55.72 88 PRO A CA 1
ATOM 624 C C . PRO A 1 88 ? -29.063 -7.416 -8.416 1.00 55.72 88 PRO A C 1
ATOM 626 O O . PRO A 1 88 ? -28.165 -8.216 -8.175 1.00 55.72 88 PRO A O 1
ATOM 629 N N . SER A 1 89 ? -30.067 -7.719 -9.238 1.00 48.53 89 SER A N 1
ATOM 630 C CA . SER A 1 89 ? -30.243 -8.934 -10.027 1.00 48.53 89 SER A CA 1
ATOM 631 C C . SER A 1 89 ? -29.120 -9.237 -11.030 1.00 48.53 89 SER A C 1
ATOM 633 O O . SER A 1 89 ? -28.980 -10.394 -11.403 1.00 48.53 89 SER A O 1
ATOM 635 N N . THR A 1 90 ? -28.318 -8.264 -11.486 1.00 54.66 90 THR A N 1
ATOM 636 C CA . THR A 1 90 ? -27.219 -8.535 -12.445 1.00 54.66 90 THR A CA 1
ATOM 637 C C . THR A 1 90 ? -25.975 -9.170 -11.823 1.00 54.66 90 THR A C 1
ATOM 639 O O . THR A 1 90 ? -25.093 -9.601 -12.559 1.00 54.66 90 THR A O 1
ATOM 642 N N . LEU A 1 91 ? -25.882 -9.242 -10.492 1.00 62.47 91 LEU A N 1
ATOM 643 C CA . LEU A 1 91 ? -24.720 -9.819 -9.802 1.00 62.47 91 LEU A CA 1
ATOM 644 C C . LEU A 1 91 ? -24.839 -11.325 -9.555 1.00 62.47 91 LEU A C 1
ATOM 646 O O . LEU A 1 91 ? -23.853 -11.965 -9.198 1.00 62.47 91 LEU A O 1
ATOM 650 N N . CYS A 1 92 ? -26.025 -11.895 -9.752 1.00 75.00 92 CYS A N 1
ATOM 651 C CA . CYS A 1 92 ? -26.255 -13.317 -9.552 1.00 75.00 92 CYS A CA 1
ATOM 652 C C . CYS A 1 92 ? -26.573 -13.938 -10.915 1.00 75.00 92 CYS A C 1
ATOM 654 O O . CYS A 1 92 ? -27.573 -13.556 -11.525 1.00 75.00 92 CYS A O 1
ATOM 656 N N . PRO A 1 93 ? -25.741 -14.848 -11.444 1.00 79.25 93 PRO A N 1
ATOM 657 C CA . PRO A 1 93 ? -26.096 -15.571 -12.654 1.00 79.25 93 PRO A CA 1
ATOM 658 C C . PRO A 1 93 ? -27.352 -16.421 -12.403 1.00 79.25 93 PRO A C 1
ATOM 660 O O . PRO A 1 93 ? -27.551 -16.972 -11.316 1.00 79.25 93 PRO A O 1
ATOM 663 N N . LEU A 1 94 ? -28.228 -16.494 -13.408 1.00 82.75 94 LEU A N 1
ATOM 664 C CA . LEU A 1 94 ? -29.349 -17.429 -13.404 1.00 82.75 94 LEU A CA 1
ATOM 665 C C . LEU A 1 94 ? -28.787 -18.832 -13.645 1.00 82.75 94 LEU A C 1
ATOM 667 O O . LEU A 1 94 ? -28.144 -19.069 -14.666 1.00 82.75 94 LEU A O 1
ATOM 671 N N . ASP A 1 95 ? -29.022 -19.747 -12.714 1.00 84.94 95 ASP A N 1
ATOM 672 C CA . ASP A 1 95 ? -28.706 -21.158 -12.891 1.00 84.94 95 ASP A CA 1
ATOM 673 C C . ASP A 1 95 ? -29.755 -21.774 -13.835 1.00 84.94 95 ASP A C 1
ATOM 675 O O . ASP A 1 95 ? -30.951 -21.798 -13.528 1.00 84.94 95 ASP A O 1
ATOM 679 N N . GLU A 1 96 ? -29.322 -22.214 -15.019 1.00 90.12 96 GLU A N 1
ATOM 680 C CA . GLU A 1 96 ? -30.215 -22.717 -16.075 1.00 90.12 96 GLU A CA 1
ATOM 681 C C . GLU A 1 96 ? -30.891 -24.051 -15.718 1.00 90.12 96 GLU A C 1
ATOM 683 O O . GLU A 1 96 ? -31.939 -24.373 -16.279 1.00 90.12 96 GLU A O 1
ATOM 688 N N . GLU A 1 97 ? -30.329 -24.824 -14.786 1.00 91.69 97 GLU A N 1
ATOM 689 C CA . GLU A 1 97 ? -30.861 -26.131 -14.392 1.00 91.69 97 GLU A CA 1
ATOM 690 C C . GLU A 1 97 ? -31.996 -25.982 -13.372 1.00 91.69 97 GLU A C 1
ATOM 692 O O . GLU A 1 97 ? -33.013 -26.676 -13.436 1.00 91.69 97 GLU A O 1
ATOM 697 N N . THR A 1 98 ? -31.849 -25.034 -12.449 1.00 91.06 98 THR A N 1
ATOM 698 C CA . THR A 1 98 ? -32.816 -24.790 -11.372 1.00 91.06 98 THR A CA 1
ATOM 699 C C . THR A 1 98 ? -33.793 -23.657 -11.676 1.00 91.06 98 THR A C 1
ATOM 701 O O . THR A 1 98 ? -34.834 -23.556 -11.023 1.00 91.06 98 THR A O 1
ATOM 704 N N . GLY A 1 99 ? -33.481 -22.795 -12.648 1.00 90.31 99 GLY A N 1
ATOM 705 C CA . GLY A 1 99 ? -34.250 -21.584 -12.937 1.00 90.31 99 GLY A CA 1
ATOM 706 C C . GLY A 1 99 ? -34.221 -20.566 -11.792 1.00 90.31 99 GLY A C 1
ATOM 707 O O . GLY A 1 99 ? -35.103 -19.708 -11.714 1.00 90.31 99 GLY A O 1
ATOM 708 N N . MET A 1 100 ? -33.244 -20.668 -10.885 1.00 83.56 100 MET A N 1
ATOM 709 C CA . MET A 1 100 ? -33.074 -19.773 -9.743 1.00 83.56 100 MET A CA 1
ATOM 710 C C . MET A 1 100 ? -31.789 -18.956 -9.875 1.00 83.56 100 MET A C 1
ATOM 712 O O . MET A 1 100 ? -30.785 -19.412 -10.412 1.00 83.56 100 MET A O 1
ATOM 716 N N . TYR A 1 101 ? -31.813 -17.723 -9.374 1.00 82.88 101 TYR A N 1
ATOM 717 C CA . TYR A 1 101 ? -30.609 -16.906 -9.268 1.00 82.88 101 TYR A CA 1
ATOM 718 C C . TYR A 1 101 ? -29.747 -17.439 -8.125 1.00 82.88 101 TYR A C 1
ATOM 720 O O . TYR A 1 101 ? -30.110 -17.296 -6.955 1.00 82.88 101 TYR A O 1
ATOM 728 N N . VAL A 1 102 ? -28.615 -18.055 -8.461 1.00 81.56 102 VAL A N 1
ATOM 729 C CA . VAL A 1 102 ? -27.637 -18.513 -7.474 1.00 81.56 102 VAL A CA 1
ATOM 730 C C . VAL A 1 102 ? -26.579 -17.433 -7.378 1.00 81.56 102 VAL A C 1
ATOM 732 O O . VAL A 1 102 ? -25.670 -17.339 -8.201 1.00 81.56 102 VAL A O 1
ATOM 735 N N . CYS A 1 103 ? -26.717 -16.569 -6.376 1.00 78.00 103 CYS A N 1
ATOM 736 C CA . CYS A 1 103 ? -25.616 -15.691 -6.026 1.00 78.00 103 CYS A CA 1
ATOM 737 C C . CYS A 1 103 ? -24.469 -16.591 -5.553 1.00 78.00 103 CYS A C 1
ATOM 739 O O . CYS A 1 103 ? -24.712 -17.436 -4.679 1.00 78.00 103 CYS A O 1
ATOM 741 N N . PRO A 1 104 ? -23.248 -16.459 -6.105 1.00 72.94 104 PRO A N 1
ATOM 742 C CA . PRO A 1 104 ? -22.108 -17.110 -5.487 1.00 72.94 104 PRO A CA 1
ATOM 743 C C . PRO A 1 104 ? -22.109 -16.701 -4.009 1.00 72.94 104 PRO A C 1
ATOM 745 O O . PRO A 1 104 ? -22.433 -15.543 -3.706 1.00 72.94 104 PRO A O 1
ATOM 748 N N . PRO A 1 105 ? -21.837 -17.635 -3.077 1.00 71.25 105 PRO A N 1
ATOM 749 C CA . PRO A 1 105 ? -21.692 -17.255 -1.681 1.00 71.25 105 PRO A CA 1
ATOM 750 C C . PRO A 1 105 ? -20.721 -16.071 -1.628 1.00 71.25 105 PRO A C 1
ATOM 752 O O . PRO A 1 105 ? -19.761 -16.076 -2.410 1.00 71.25 105 PRO A O 1
ATOM 755 N N . PRO A 1 106 ? -20.978 -15.050 -0.785 1.00 63.78 106 PRO A N 1
ATOM 756 C CA . PRO A 1 106 ? -20.025 -13.962 -0.632 1.00 63.78 106 PRO A CA 1
ATOM 757 C C . PRO A 1 106 ? -18.665 -14.611 -0.416 1.00 63.78 106 PRO A C 1
ATOM 759 O O . PRO A 1 106 ? -18.559 -15.516 0.421 1.00 63.78 106 PRO A O 1
ATOM 762 N N . THR A 1 107 ? -17.680 -14.246 -1.246 1.00 56.38 107 THR A N 1
ATOM 763 C CA . THR A 1 107 ? -16.307 -14.722 -1.074 1.00 56.38 107 THR A CA 1
ATOM 764 C C . THR A 1 107 ? -16.014 -14.557 0.406 1.00 56.38 107 THR A C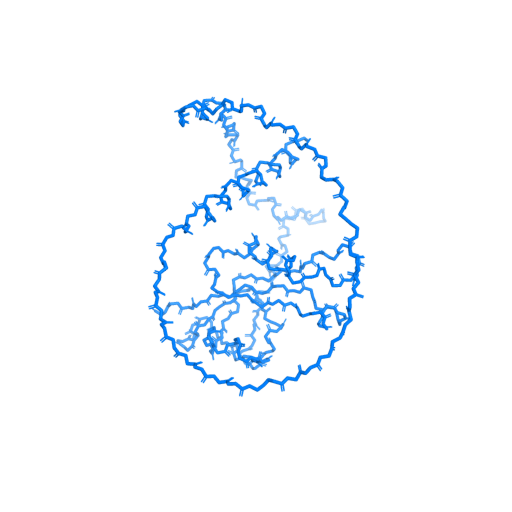 1
ATOM 766 O O . THR A 1 107 ? -16.212 -13.438 0.888 1.00 56.38 107 THR A O 1
ATOM 769 N N . PRO A 1 108 ? -15.705 -15.645 1.142 1.00 53.84 108 PRO A N 1
ATOM 770 C CA . PRO A 1 108 ? -15.567 -15.557 2.583 1.00 53.84 108 PRO A CA 1
ATOM 771 C C . PRO A 1 108 ? -14.626 -14.396 2.851 1.00 53.84 108 PRO A C 1
ATOM 773 O O . PRO A 1 108 ? -13.519 -14.379 2.302 1.00 53.84 108 PRO A O 1
ATOM 776 N N . GLU A 1 109 ? -15.115 -13.394 3.590 1.00 58.25 109 GLU A N 1
ATOM 777 C CA . GLU A 1 109 ? -14.257 -12.298 4.015 1.00 58.25 109 GLU A CA 1
ATOM 778 C C . GLU A 1 109 ? -13.030 -12.963 4.627 1.00 58.25 109 GLU A C 1
ATOM 780 O O . GLU A 1 109 ? -13.200 -13.908 5.409 1.00 58.25 109 GLU A O 1
ATOM 785 N N . PRO A 1 110 ? -11.813 -12.595 4.199 1.00 55.12 110 PRO A N 1
ATOM 786 C CA . PRO A 1 110 ? -10.620 -13.233 4.712 1.00 55.12 110 PRO A CA 1
ATOM 787 C C . PRO A 1 110 ? -10.624 -13.044 6.228 1.00 55.12 110 PRO A C 1
ATOM 789 O O . PRO A 1 110 ? -10.355 -11.962 6.738 1.00 55.12 110 PRO A O 1
ATOM 792 N N . THR A 1 111 ? -10.983 -14.097 6.962 1.00 56.41 111 THR A N 1
ATOM 793 C CA . THR A 1 111 ? -10.858 -14.143 8.412 1.00 56.41 111 THR A CA 1
ATOM 794 C C . THR A 1 111 ? -9.380 -14.319 8.677 1.00 56.41 111 THR A C 1
ATOM 796 O O . THR A 1 111 ? -8.903 -15.440 8.848 1.00 56.41 111 THR A O 1
ATOM 799 N N . ASN A 1 112 ? -8.638 -13.219 8.598 1.00 61.50 112 ASN A N 1
ATOM 800 C CA . ASN A 1 112 ? -7.248 -13.212 8.991 1.00 61.50 112 ASN A CA 1
ATOM 801 C C . ASN A 1 112 ? -7.215 -13.497 10.490 1.00 61.50 112 ASN A C 1
ATOM 803 O O . ASN A 1 112 ? -7.676 -12.702 11.313 1.00 61.50 112 ASN A O 1
ATOM 807 N N . GLU A 1 113 ? -6.769 -14.706 10.831 1.00 68.38 113 GLU A N 1
ATOM 808 C CA . GLU A 1 113 ? -6.568 -15.080 12.219 1.00 68.38 113 GLU A CA 1
ATOM 809 C C . GLU A 1 113 ? -5.537 -14.114 12.816 1.00 68.38 113 GLU A C 1
ATOM 811 O O . GLU A 1 113 ? -4.482 -13.896 12.213 1.00 68.38 113 GLU A O 1
ATOM 816 N N . PRO A 1 114 ? -5.823 -13.502 13.975 1.00 79.38 114 PRO A N 1
ATOM 817 C CA . PRO A 1 114 ? -4.886 -12.585 14.601 1.00 79.38 114 PRO A CA 1
ATOM 818 C C . PRO A 1 114 ? -3.547 -13.291 14.839 1.00 79.38 114 PRO A C 1
ATOM 820 O O . PRO A 1 114 ? -3.492 -14.380 15.414 1.00 79.38 114 PRO A O 1
ATOM 823 N N . GLY A 1 115 ? -2.455 -12.676 14.387 1.00 88.38 115 GLY A N 1
ATOM 824 C CA . GLY A 1 115 ? -1.166 -13.354 14.311 1.00 88.38 115 GLY A CA 1
ATOM 825 C C . GLY A 1 115 ? -0.055 -12.501 13.714 1.00 88.38 115 GLY A C 1
ATOM 826 O O . GLY A 1 115 ? -0.283 -11.399 13.215 1.00 88.38 115 GLY A O 1
ATOM 827 N N . ILE A 1 116 ? 1.175 -13.010 13.805 1.00 91.19 116 ILE A N 1
ATOM 828 C CA . ILE A 1 116 ? 2.336 -12.395 13.155 1.00 91.19 116 ILE A CA 1
ATOM 829 C C . ILE A 1 116 ? 2.279 -12.756 11.670 1.00 91.19 116 ILE A C 1
ATOM 831 O O . ILE A 1 116 ? 2.387 -13.930 11.323 1.00 91.19 116 ILE A O 1
ATOM 835 N N . THR A 1 117 ? 2.132 -11.743 10.825 1.00 91.81 117 THR A N 1
ATOM 836 C CA . THR A 1 117 ? 2.014 -11.865 9.369 1.00 91.81 117 THR A CA 1
ATOM 837 C C . THR A 1 117 ? 3.120 -11.053 8.715 1.00 91.81 117 THR A C 1
ATOM 839 O O . THR A 1 117 ? 3.513 -10.005 9.234 1.00 91.81 117 THR A O 1
ATOM 842 N N . SER A 1 118 ? 3.657 -11.543 7.598 1.00 90.38 118 SER A N 1
ATOM 843 C CA . SER A 1 118 ? 4.596 -10.772 6.785 1.00 90.38 118 SER A CA 1
ATOM 844 C C . SER A 1 118 ? 3.937 -9.479 6.315 1.00 90.38 118 SER A C 1
ATOM 846 O O . SER A 1 118 ? 2.757 -9.480 5.976 1.00 90.38 118 SER A O 1
ATOM 848 N N . VAL A 1 119 ? 4.690 -8.384 6.232 1.00 89.81 119 VAL A N 1
ATOM 849 C CA . VAL A 1 119 ? 4.156 -7.132 5.660 1.00 89.81 119 VAL A CA 1
ATOM 850 C C . VAL A 1 119 ? 3.760 -7.277 4.184 1.00 89.81 119 VAL A C 1
ATOM 852 O O . VAL A 1 119 ? 2.947 -6.501 3.700 1.00 89.81 119 VAL A O 1
ATOM 855 N N . PHE A 1 120 ? 4.296 -8.292 3.500 1.00 87.88 120 PHE A N 1
ATOM 856 C CA . PHE A 1 120 ? 3.993 -8.621 2.103 1.00 87.88 120 PHE A CA 1
ATOM 857 C C . PHE A 1 120 ? 2.772 -9.540 1.940 1.00 87.88 120 PHE A C 1
ATOM 859 O O . PHE A 1 120 ? 2.225 -9.636 0.853 1.00 87.88 120 PHE A O 1
ATOM 866 N N . ASP A 1 121 ? 2.321 -10.199 3.014 1.00 91.31 121 ASP A N 1
ATOM 867 C CA . ASP A 1 121 ? 1.134 -11.073 2.992 1.00 91.31 121 ASP A CA 1
ATOM 868 C C . ASP A 1 121 ? -0.137 -10.334 3.460 1.00 91.31 121 ASP A C 1
ATOM 870 O O . ASP A 1 121 ? -1.187 -10.948 3.679 1.00 91.31 121 ASP A O 1
ATOM 874 N N . LEU A 1 122 ? -0.032 -9.017 3.661 1.00 93.19 122 LEU A N 1
ATOM 875 C CA . LEU A 1 122 ? -1.127 -8.156 4.085 1.00 93.19 122 LEU A CA 1
ATOM 876 C C . LEU A 1 122 ? -2.188 -8.033 2.990 1.00 93.19 122 LEU A C 1
ATOM 878 O O . LEU A 1 122 ? -1.888 -8.002 1.800 1.00 93.19 122 LEU A O 1
ATOM 882 N N . ARG A 1 123 ? -3.451 -7.932 3.401 1.00 94.00 123 ARG A N 1
ATOM 883 C CA . ARG A 1 123 ? -4.600 -7.821 2.497 1.00 94.00 123 ARG A CA 1
ATOM 884 C C . ARG A 1 123 ? -5.370 -6.541 2.758 1.00 94.00 123 ARG A C 1
ATOM 886 O O . ARG A 1 123 ? -5.383 -6.032 3.876 1.00 94.00 123 ARG A O 1
ATOM 893 N N . ALA A 1 124 ? -6.064 -6.049 1.735 1.00 95.12 124 ALA A N 1
ATOM 894 C CA . ALA A 1 124 ? -6.975 -4.919 1.879 1.00 95.12 124 ALA A CA 1
ATOM 895 C C . ALA A 1 124 ? -7.974 -5.163 3.025 1.00 95.12 124 ALA A C 1
ATOM 897 O O . ALA A 1 124 ? -8.613 -6.214 3.094 1.00 95.12 124 ALA A O 1
ATOM 898 N N . GLY A 1 125 ? -8.093 -4.188 3.928 1.00 94.31 125 GLY A N 1
ATOM 899 C CA . GLY A 1 125 ? -8.922 -4.269 5.129 1.00 94.31 125 GLY A CA 1
ATOM 900 C C . GLY A 1 125 ? -8.194 -4.733 6.394 1.00 94.31 125 GLY A C 1
ATOM 901 O O . GLY A 1 125 ? -8.716 -4.499 7.488 1.00 94.31 125 GLY A O 1
ATOM 902 N N . ASP A 1 126 ? -6.993 -5.313 6.284 1.00 95.38 126 ASP A N 1
ATOM 903 C CA . ASP A 1 126 ? -6.238 -5.761 7.456 1.00 95.38 126 ASP A CA 1
ATOM 904 C C . ASP A 1 126 ? -5.879 -4.612 8.380 1.00 95.38 126 ASP A C 1
ATOM 906 O O . ASP A 1 126 ? -5.567 -3.504 7.946 1.00 95.38 126 ASP A O 1
ATOM 910 N N . ARG A 1 127 ? -5.889 -4.892 9.681 1.00 95.56 127 ARG A N 1
ATOM 911 C CA . ARG A 1 127 ? -5.476 -3.961 10.729 1.00 95.56 127 ARG A CA 1
ATOM 912 C C . ARG A 1 127 ? -4.364 -4.574 11.544 1.00 95.56 127 ARG A C 1
ATOM 914 O O . ARG A 1 127 ? -4.370 -5.775 11.796 1.00 95.56 127 ARG A O 1
ATOM 921 N N . PHE A 1 128 ? -3.421 -3.755 11.982 1.00 95.19 128 PHE A N 1
ATOM 922 C CA . PHE A 1 128 ? -2.272 -4.245 12.730 1.00 95.19 128 PHE A CA 1
ATOM 923 C C . PHE A 1 128 ? -1.805 -3.253 13.799 1.00 95.19 128 PHE A C 1
ATOM 925 O O . PHE A 1 128 ? -2.028 -2.042 13.715 1.00 95.19 128 PHE A O 1
ATOM 932 N N . ASP A 1 129 ? -1.168 -3.791 14.840 1.00 94.00 129 ASP A N 1
ATOM 933 C CA . ASP A 1 129 ? -0.600 -3.026 15.959 1.00 94.00 129 ASP A CA 1
ATOM 934 C C . ASP A 1 129 ? 0.867 -2.665 15.678 1.00 94.00 129 ASP A C 1
ATOM 936 O O . ASP A 1 129 ? 1.799 -3.155 16.317 1.00 94.00 129 ASP A O 1
ATOM 940 N N . ALA A 1 130 ? 1.075 -1.833 14.664 1.00 92.12 130 ALA A N 1
ATOM 941 C CA . ALA A 1 130 ? 2.337 -1.151 14.397 1.00 92.12 130 ALA A CA 1
ATOM 942 C C . ALA A 1 130 ? 2.007 0.220 13.808 1.00 92.12 130 ALA A C 1
A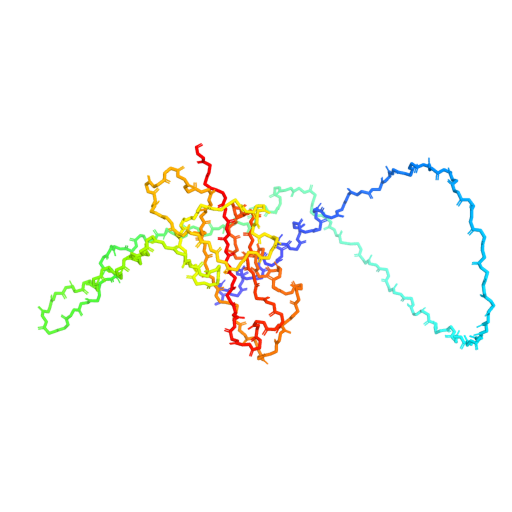TOM 944 O O . ALA A 1 130 ? 1.076 0.315 13.013 1.00 92.12 130 ALA A O 1
ATOM 945 N N . ALA A 1 131 ? 2.723 1.269 14.218 1.00 90.50 131 ALA A N 1
ATOM 946 C CA . ALA A 1 131 ? 2.566 2.583 13.603 1.00 90.50 131 ALA A CA 1
ATOM 947 C C . ALA A 1 131 ? 3.303 2.617 12.258 1.00 90.50 131 ALA A C 1
ATOM 949 O O . ALA A 1 131 ? 4.321 1.941 12.095 1.00 90.50 131 ALA A O 1
ATOM 950 N N . LEU A 1 132 ? 2.830 3.423 11.305 1.00 88.50 132 LEU A N 1
ATOM 951 C CA . LEU A 1 132 ? 3.465 3.516 9.983 1.00 88.50 132 LEU A CA 1
ATOM 952 C C . LEU A 1 132 ? 4.915 4.011 10.056 1.00 88.50 132 LEU A C 1
ATOM 954 O O . LEU A 1 132 ? 5.765 3.510 9.320 1.00 88.50 132 LEU A O 1
ATOM 958 N N . ASP A 1 133 ? 5.213 4.913 10.995 1.00 87.00 133 ASP A N 1
ATOM 959 C CA . ASP A 1 133 ? 6.569 5.420 11.243 1.00 87.00 133 ASP A CA 1
ATOM 960 C C . ASP A 1 133 ? 7.556 4.306 11.638 1.00 87.00 133 ASP A C 1
ATOM 962 O O . ASP A 1 133 ? 8.749 4.399 11.343 1.00 87.00 133 ASP A O 1
ATOM 966 N N . ASP A 1 134 ? 7.067 3.225 12.254 1.00 85.75 134 ASP A N 1
ATOM 967 C CA . ASP A 1 134 ? 7.897 2.083 12.643 1.00 85.75 134 ASP A CA 1
ATOM 968 C C . ASP A 1 134 ? 8.183 1.156 11.448 1.00 85.75 134 ASP A C 1
ATOM 970 O O . ASP A 1 134 ? 9.234 0.517 11.395 1.00 85.75 134 ASP A O 1
ATOM 974 N N . ILE A 1 135 ? 7.274 1.082 10.467 1.00 82.75 135 ILE A N 1
ATOM 975 C CA . ILE A 1 135 ? 7.362 0.134 9.341 1.00 82.75 135 ILE A CA 1
ATOM 976 C C . ILE A 1 135 ? 8.521 0.480 8.402 1.00 82.75 135 ILE A C 1
ATOM 978 O O . ILE A 1 135 ? 9.236 -0.415 7.942 1.00 82.75 135 ILE A O 1
ATOM 982 N N . GLY A 1 136 ? 8.772 1.774 8.178 1.00 73.25 136 GLY A N 1
ATOM 983 C CA . GLY A 1 136 ? 9.870 2.258 7.333 1.00 73.25 136 GLY A CA 1
ATOM 984 C C . GLY A 1 136 ? 11.273 1.842 7.805 1.00 73.25 136 GLY A C 1
ATOM 985 O O . GLY A 1 136 ? 12.223 1.899 7.027 1.00 73.25 136 GLY A O 1
ATOM 986 N N . ALA A 1 137 ? 11.423 1.364 9.046 1.00 73.56 137 ALA A N 1
ATOM 987 C CA . ALA A 1 137 ? 12.700 0.957 9.635 1.00 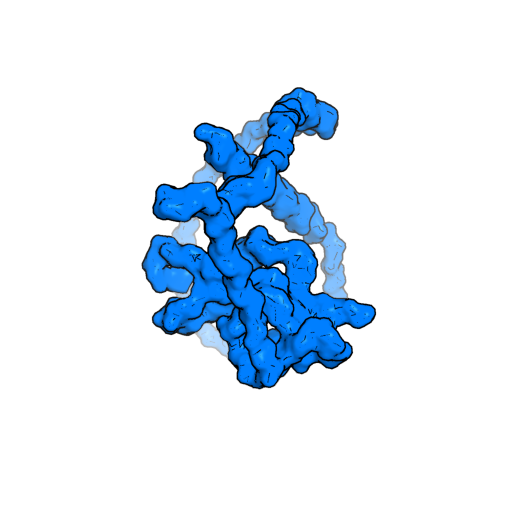73.56 137 ALA A CA 1
ATOM 988 C C . ALA A 1 137 ? 13.123 -0.499 9.320 1.00 73.56 137 ALA A C 1
ATOM 990 O O . ALA A 1 137 ? 13.974 -1.062 10.012 1.00 73.56 137 ALA A O 1
ATOM 991 N N . GLY A 1 138 ? 12.554 -1.126 8.283 1.00 75.31 138 GLY A N 1
ATOM 992 C CA . GLY A 1 138 ? 12.891 -2.498 7.879 1.00 75.31 138 GLY A CA 1
ATOM 993 C C . 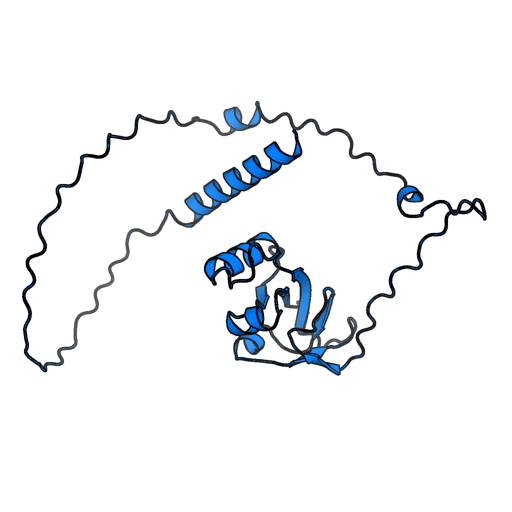GLY A 1 138 ? 12.074 -3.579 8.592 1.00 75.31 138 GLY A C 1
ATOM 994 O O . GLY A 1 138 ? 12.548 -4.706 8.774 1.00 75.31 138 GLY A O 1
ATOM 995 N N . VAL A 1 139 ? 10.849 -3.250 9.006 1.00 82.56 139 VAL A N 1
ATOM 996 C CA . VAL A 1 139 ? 9.911 -4.214 9.590 1.00 82.56 139 VAL A CA 1
ATOM 997 C C . VAL A 1 139 ? 9.501 -5.231 8.528 1.00 82.56 139 VAL A C 1
ATOM 999 O O . VAL A 1 139 ? 9.026 -4.872 7.457 1.00 82.56 139 VAL A O 1
ATOM 1002 N N . ARG A 1 140 ? 9.682 -6.521 8.832 1.00 86.44 140 ARG A N 1
ATOM 1003 C CA . ARG A 1 140 ? 9.323 -7.628 7.926 1.00 86.44 140 ARG A CA 1
ATOM 1004 C C . ARG A 1 140 ? 8.010 -8.312 8.282 1.00 86.44 140 ARG A C 1
ATOM 1006 O O . ARG A 1 140 ? 7.457 -9.026 7.458 1.00 86.44 140 ARG A O 1
ATOM 1013 N N . ALA A 1 141 ? 7.535 -8.129 9.509 1.00 91.44 141 ALA A N 1
ATOM 1014 C CA . ALA A 1 141 ? 6.314 -8.750 9.984 1.00 91.44 141 ALA A CA 1
ATOM 1015 C C . ALA A 1 141 ? 5.604 -7.842 10.984 1.00 91.44 141 ALA A C 1
ATOM 1017 O O . ALA A 1 141 ? 6.247 -7.166 11.788 1.00 91.44 141 ALA A O 1
ATOM 1018 N N . VAL A 1 142 ? 4.280 -7.871 10.948 1.00 94.50 142 VAL A N 1
ATOM 1019 C CA . VAL A 1 142 ? 3.396 -7.117 11.834 1.00 94.50 142 VAL A CA 1
ATOM 1020 C C . VAL A 1 142 ? 2.406 -8.061 12.494 1.00 94.50 142 VAL A C 1
ATOM 1022 O O . VAL A 1 142 ? 2.133 -9.156 12.005 1.00 94.50 142 VAL A O 1
ATOM 1025 N N . ARG A 1 143 ? 1.861 -7.645 13.635 1.00 95.69 143 ARG A N 1
ATOM 1026 C CA . ARG A 1 143 ? 0.781 -8.380 14.286 1.00 95.69 143 ARG A CA 1
ATOM 1027 C C . ARG A 1 143 ? -0.555 -7.885 13.750 1.00 95.69 143 ARG A C 1
ATOM 1029 O O . ARG A 1 143 ? -0.979 -6.792 14.122 1.00 95.69 143 ARG A O 1
ATOM 1036 N N . VAL A 1 144 ? -1.199 -8.697 12.920 1.00 95.56 144 VAL A N 1
ATOM 1037 C CA . VAL A 1 144 ? -2.569 -8.461 12.455 1.00 95.56 144 VAL A CA 1
ATOM 1038 C C . VAL A 1 144 ? -3.526 -8.697 13.622 1.00 95.56 144 VAL A C 1
ATOM 1040 O O . VAL A 1 144 ? -3.374 -9.659 14.381 1.00 95.56 144 VAL A O 1
ATOM 1043 N N . VAL A 1 145 ? -4.478 -7.787 13.796 1.00 94.94 145 VAL A N 1
ATOM 1044 C CA . VAL A 1 145 ? -5.471 -7.773 14.877 1.00 94.94 145 VAL A CA 1
ATOM 1045 C C . VAL A 1 145 ? -6.876 -7.617 14.295 1.00 94.94 145 VAL A C 1
ATOM 1047 O O . VAL A 1 145 ? -7.046 -7.184 13.157 1.00 94.94 145 VAL A O 1
ATOM 1050 N N . SER A 1 146 ? -7.903 -7.965 15.071 1.00 93.06 146 SER A N 1
ATOM 1051 C CA . SER A 1 146 ? -9.297 -7.791 14.644 1.00 93.06 146 SER A CA 1
ATOM 1052 C C . SER A 1 146 ? -9.684 -6.315 14.523 1.00 93.06 146 SER A C 1
ATOM 1054 O O . SER A 1 146 ? -9.141 -5.466 15.226 1.00 93.06 146 SER A O 1
ATOM 1056 N N . CYS A 1 147 ? -10.704 -6.010 13.717 1.00 89.44 147 CYS A N 1
ATOM 1057 C CA . CYS A 1 147 ? -11.220 -4.646 13.559 1.00 89.44 147 CYS A CA 1
ATOM 1058 C C . CYS A 1 147 ? -11.730 -3.988 14.842 1.00 89.44 147 CYS A C 1
ATOM 1060 O O . CYS A 1 147 ? -11.652 -2.765 14.952 1.00 89.44 147 CYS A O 1
ATOM 1062 N N . ASP A 1 148 ? -12.197 -4.792 15.797 1.00 91.62 148 ASP A N 1
ATOM 1063 C CA . ASP A 1 148 ? -12.675 -4.328 17.100 1.00 91.62 148 ASP A CA 1
ATOM 1064 C C . ASP A 1 148 ? -11.547 -4.194 18.139 1.00 91.62 148 ASP A C 1
ATOM 1066 O O . ASP A 1 148 ? -11.804 -3.821 19.284 1.00 91.62 148 ASP A O 1
ATOM 1070 N N . ASP A 1 149 ? -10.299 -4.518 17.775 1.00 92.75 149 ASP A N 1
ATOM 1071 C CA . ASP A 1 149 ? -9.165 -4.415 18.690 1.00 92.75 149 ASP A CA 1
ATOM 1072 C C . ASP A 1 149 ? -8.728 -2.944 18.830 1.00 92.75 149 ASP A C 1
ATOM 1074 O O . ASP A 1 149 ? -8.299 -2.331 17.846 1.00 92.75 149 ASP A O 1
ATOM 1078 N N . PRO A 1 150 ? -8.781 -2.356 20.042 1.00 93.50 150 PRO A N 1
ATOM 1079 C CA . PRO A 1 150 ? -8.391 -0.965 20.260 1.00 93.50 150 PRO A CA 1
ATOM 1080 C C . PRO A 1 150 ? -6.881 -0.723 20.107 1.00 93.50 150 PRO A C 1
ATOM 1082 O O . PRO A 1 150 ? -6.444 0.424 20.149 1.00 93.50 150 PRO A O 1
ATOM 1085 N N . THR A 1 151 ? -6.070 -1.777 19.973 1.00 94.00 151 THR A N 1
ATOM 1086 C CA . THR A 1 151 ? -4.626 -1.679 19.724 1.00 94.00 151 THR A CA 1
ATOM 1087 C C . THR A 1 151 ? -4.277 -1.540 18.242 1.00 94.00 151 THR A C 1
ATOM 1089 O O . THR A 1 151 ? -3.112 -1.314 17.924 1.00 94.00 151 THR A O 1
ATOM 1092 N N . ALA A 1 152 ? -5.252 -1.642 17.330 1.00 95.06 152 ALA A N 1
ATOM 1093 C CA . ALA A 1 152 ? -5.034 -1.392 15.908 1.00 95.06 152 ALA A CA 1
ATOM 1094 C C . ALA A 1 152 ? -4.561 0.053 15.681 1.00 95.06 152 ALA A C 1
ATOM 1096 O O . ALA A 1 152 ? -5.293 1.001 15.957 1.00 95.06 152 ALA A O 1
ATOM 1097 N N . LYS A 1 153 ? -3.344 0.214 15.155 1.00 95.75 153 LYS A N 1
ATOM 1098 C CA . LYS A 1 153 ? -2.743 1.530 14.876 1.00 95.75 153 LYS A CA 1
ATOM 1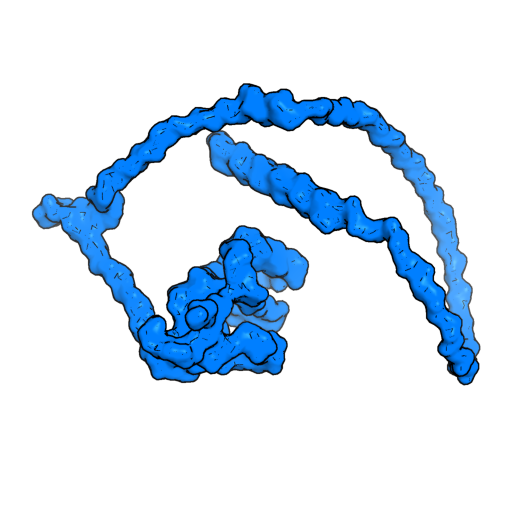099 C C . LYS A 1 153 ? -2.816 1.903 13.408 1.00 95.75 153 LYS A C 1
ATOM 1101 O O . LYS A 1 153 ? -2.921 3.079 13.077 1.00 95.75 153 LYS A O 1
ATOM 1106 N N . SER A 1 154 ? -2.810 0.908 12.532 1.00 96.00 154 SER A N 1
ATOM 1107 C CA . SER A 1 154 ? -2.817 1.119 11.092 1.00 96.00 154 SER A CA 1
ATOM 1108 C C . SER A 1 154 ? -3.699 0.090 10.396 1.00 96.00 154 SER A C 1
ATOM 1110 O O . SER A 1 154 ? -4.031 -0.959 10.958 1.00 96.00 154 SER A O 1
ATOM 1112 N N . ARG A 1 155 ? -4.118 0.431 9.176 1.00 96.19 155 ARG A N 1
ATOM 1113 C CA . ARG A 1 155 ? -4.932 -0.416 8.307 1.00 96.19 155 ARG A CA 1
ATOM 1114 C C . ARG A 1 155 ? -4.400 -0.432 6.881 1.00 96.19 155 ARG A C 1
ATOM 1116 O O . ARG A 1 155 ? -3.870 0.571 6.399 1.00 96.19 155 ARG A O 1
ATOM 1123 N N . VAL A 1 156 ? -4.627 -1.544 6.200 1.00 96.69 156 VAL A N 1
ATOM 1124 C CA . VAL A 1 156 ? -4.418 -1.689 4.765 1.00 96.69 156 VAL A CA 1
ATOM 1125 C C . VAL A 1 156 ? -5.652 -1.177 4.041 1.00 96.69 156 VAL A C 1
ATOM 1127 O O . VAL A 1 156 ? -6.767 -1.638 4.282 1.00 96.69 156 VAL A O 1
ATOM 1130 N N . LEU A 1 157 ? -5.453 -0.202 3.167 1.00 95.81 157 LEU A N 1
ATOM 1131 C CA . LEU A 1 157 ? -6.513 0.363 2.342 1.00 95.81 157 LEU A CA 1
ATOM 1132 C C . LEU A 1 157 ? -6.764 -0.485 1.109 1.00 95.81 157 LEU A C 1
ATOM 1134 O O . LEU A 1 157 ? -7.908 -0.810 0.810 1.00 95.81 157 LEU A O 1
ATOM 1138 N N . ASP A 1 158 ? -5.684 -0.822 0.413 1.00 96.38 158 ASP A N 1
ATOM 1139 C CA . ASP A 1 158 ? -5.735 -1.542 -0.845 1.00 96.38 158 ASP A CA 1
ATOM 1140 C C . ASP A 1 158 ? -4.413 -2.268 -1.096 1.00 96.38 158 ASP A C 1
ATOM 1142 O O . ASP A 1 158 ? -3.374 -1.889 -0.544 1.00 96.38 158 ASP A O 1
ATOM 1146 N N . VAL A 1 159 ? -4.473 -3.305 -1.926 1.00 95.88 159 VAL A N 1
ATOM 1147 C CA . VAL A 1 159 ? -3.316 -4.064 -2.405 1.00 95.88 159 VAL A CA 1
ATOM 1148 C C . VAL A 1 159 ? -3.533 -4.352 -3.877 1.00 95.88 159 VAL A C 1
ATOM 1150 O O . VAL A 1 159 ? -4.549 -4.940 -4.251 1.00 95.88 159 VAL A O 1
ATOM 1153 N N . PHE A 1 160 ? -2.582 -3.958 -4.714 1.00 95.56 160 PHE A N 1
ATOM 1154 C CA . PHE A 1 160 ? -2.670 -4.200 -6.146 1.00 95.56 160 PHE A CA 1
ATOM 1155 C C . PHE A 1 160 ? -1.325 -4.629 -6.719 1.00 95.56 160 PHE A C 1
ATOM 1157 O O . PHE A 1 160 ? -0.277 -4.083 -6.373 1.00 95.56 160 PHE A O 1
ATOM 1164 N N . ALA A 1 161 ? -1.382 -5.582 -7.644 1.00 94.75 161 ALA A N 1
ATOM 1165 C CA . ALA A 1 161 ? -0.230 -5.997 -8.421 1.00 94.75 161 ALA A CA 1
ATOM 1166 C C . ALA A 1 161 ? 0.060 -4.962 -9.511 1.00 94.75 161 ALA A C 1
ATOM 1168 O O . ALA A 1 161 ? -0.833 -4.549 -10.259 1.00 94.75 161 ALA A O 1
ATOM 1169 N N . VAL A 1 162 ? 1.320 -4.569 -9.638 1.00 93.75 162 VAL A N 1
ATOM 1170 C CA . VAL A 1 162 ? 1.799 -3.787 -10.773 1.00 93.75 162 VAL A CA 1
ATOM 1171 C C . VAL A 1 162 ? 1.865 -4.713 -11.982 1.00 93.75 162 VAL A C 1
ATOM 1173 O O . VAL A 1 162 ? 2.627 -5.678 -11.990 1.00 93.75 162 VAL A O 1
ATOM 1176 N N . GLU A 1 163 ? 1.061 -4.429 -13.011 1.00 86.69 163 GLU A N 1
ATOM 1177 C CA . GLU A 1 163 ? 1.115 -5.190 -14.262 1.00 86.69 163 GLU A CA 1
ATOM 1178 C C . GLU A 1 163 ? 2.526 -5.111 -14.849 1.00 86.69 163 GLU A C 1
ATOM 1180 O O . GLU A 1 163 ? 3.012 -4.028 -15.172 1.00 86.69 163 GLU A O 1
ATOM 1185 N N . ASP A 1 164 ? 3.175 -6.265 -14.983 1.00 73.81 164 ASP A N 1
ATOM 1186 C CA . ASP A 1 164 ? 4.527 -6.382 -15.507 1.00 73.81 164 ASP A CA 1
ATOM 1187 C C . ASP A 1 164 ? 4.552 -6.164 -17.034 1.00 73.81 164 ASP A C 1
ATOM 1189 O O . ASP A 1 164 ? 4.060 -7.009 -17.790 1.00 73.81 164 ASP A O 1
ATOM 1193 N N . PRO A 1 165 ? 5.146 -5.066 -17.542 1.00 60.97 165 PRO A N 1
ATOM 1194 C CA . PRO A 1 165 ? 5.220 -4.845 -18.976 1.00 60.97 165 PRO A CA 1
ATOM 1195 C C . PRO A 1 165 ? 6.340 -5.652 -19.662 1.00 60.97 165 PRO A C 1
ATOM 1197 O O . PRO A 1 165 ? 6.432 -5.589 -20.891 1.00 60.97 165 PRO A O 1
ATOM 1200 N N . GLY A 1 166 ? 7.213 -6.381 -18.943 1.00 68.00 166 GLY A N 1
ATOM 1201 C CA . GLY A 1 166 ? 8.370 -7.021 -19.589 1.00 68.00 166 GLY A CA 1
ATOM 1202 C C . GLY A 1 166 ? 9.363 -7.821 -18.732 1.00 68.00 166 GLY A C 1
ATOM 1203 O O . GLY A 1 166 ? 10.507 -7.986 -19.155 1.00 68.00 166 GLY A O 1
ATOM 1204 N N . GLY A 1 167 ? 8.990 -8.310 -17.555 1.00 82.00 167 GLY A N 1
ATOM 1205 C CA . GLY A 1 167 ? 9.774 -9.160 -16.652 1.00 82.00 167 GLY A CA 1
ATOM 1206 C C . GLY A 1 167 ? 10.825 -8.429 -15.818 1.00 82.00 167 GLY A C 1
ATOM 1207 O O . GLY A 1 167 ? 11.176 -8.871 -14.727 1.00 82.00 167 GLY A O 1
ATOM 1208 N N . SER A 1 168 ? 11.361 -7.315 -16.314 1.00 92.88 168 SER A N 1
ATOM 1209 C CA . SER A 1 168 ? 12.426 -6.558 -15.651 1.00 92.88 168 SER A CA 1
ATOM 1210 C C . SER A 1 168 ? 11.890 -5.496 -14.695 1.00 92.88 168 SER A C 1
ATOM 1212 O O . SER A 1 168 ? 10.899 -4.841 -15.008 1.00 92.88 168 SER A O 1
ATOM 1214 N N . TRP A 1 169 ? 12.623 -5.245 -13.602 1.00 94.62 169 TRP A N 1
ATOM 1215 C CA . TRP A 1 169 ? 12.352 -4.147 -12.670 1.00 94.62 169 TRP A CA 1
ATOM 1216 C C . TRP A 1 169 ? 12.161 -2.814 -13.421 1.00 94.62 169 TRP A C 1
ATOM 1218 O O . TRP A 1 169 ? 13.098 -2.353 -14.083 1.00 94.62 169 TRP A O 1
ATOM 1228 N N . PRO A 1 170 ? 10.983 -2.171 -13.321 1.00 93.56 170 PRO A N 1
ATOM 1229 C CA . PRO A 1 170 ? 10.656 -0.984 -14.115 1.00 93.56 170 PRO A CA 1
ATOM 1230 C C . PRO A 1 170 ? 11.335 0.300 -13.611 1.00 93.56 170 PRO A C 1
ATOM 1232 O O . PRO A 1 170 ? 11.250 1.344 -14.259 1.00 93.56 170 PRO A O 1
ATOM 1235 N N . GLY A 1 171 ? 12.029 0.238 -12.471 1.00 94.69 171 GLY A N 1
ATOM 1236 C CA . GLY A 1 171 ? 12.668 1.384 -11.834 1.00 94.69 171 GLY A CA 1
ATOM 1237 C C . GLY A 1 171 ? 11.809 2.000 -10.730 1.00 94.69 171 GLY A C 1
ATOM 1238 O O . GLY A 1 171 ? 10.582 2.008 -10.801 1.00 94.69 171 GLY A O 1
ATOM 1239 N N . GLN A 1 172 ? 12.476 2.577 -9.725 1.00 95.31 172 GLN A N 1
ATOM 1240 C CA . GLN A 1 172 ? 11.817 3.153 -8.547 1.00 95.31 172 GLN A CA 1
ATOM 1241 C C . GLN A 1 172 ? 10.795 4.232 -8.921 1.00 95.31 172 GLN A C 1
ATOM 1243 O O . GLN A 1 172 ? 9.659 4.194 -8.469 1.00 95.31 172 GLN A O 1
ATOM 1248 N N . ALA A 1 173 ? 11.161 5.136 -9.835 1.00 95.44 173 ALA A N 1
ATOM 1249 C CA . ALA A 1 173 ? 10.281 6.221 -10.259 1.00 95.44 173 ALA A CA 1
ATOM 1250 C C . ALA A 1 173 ? 8.972 5.724 -10.897 1.00 95.44 173 ALA A C 1
ATOM 1252 O O . ALA A 1 173 ? 7.947 6.394 -10.806 1.00 95.44 173 ALA A O 1
ATOM 1253 N N . TYR A 1 174 ? 8.978 4.565 -11.562 1.00 94.56 174 TYR A N 1
ATOM 1254 C CA . TYR A 1 174 ? 7.749 3.989 -12.102 1.00 94.56 174 TYR A CA 1
ATOM 1255 C C . TYR A 1 174 ? 6.848 3.469 -10.977 1.00 94.56 174 TYR A C 1
ATOM 1257 O O . TYR A 1 174 ? 5.658 3.771 -10.968 1.00 94.56 174 TYR A O 1
ATOM 1265 N N . ILE A 1 175 ? 7.423 2.746 -10.015 1.00 95.75 175 ILE A N 1
ATOM 1266 C CA . ILE A 1 175 ? 6.708 2.206 -8.854 1.00 95.75 175 ILE A CA 1
ATOM 1267 C C . ILE A 1 175 ? 6.122 3.319 -7.988 1.00 95.75 175 ILE A C 1
ATOM 1269 O O . ILE A 1 175 ? 4.942 3.255 -7.653 1.00 95.75 175 ILE A O 1
ATOM 1273 N N . ASP A 1 176 ? 6.886 4.380 -7.723 1.00 94.44 176 ASP A N 1
ATOM 1274 C CA . ASP A 1 176 ? 6.401 5.552 -6.985 1.00 94.44 176 ASP A CA 1
ATOM 1275 C C . ASP A 1 176 ? 5.196 6.193 -7.690 1.00 94.44 176 ASP A C 1
ATOM 1277 O O . ASP A 1 176 ? 4.204 6.539 -7.050 1.00 94.44 176 ASP A O 1
ATOM 1281 N N . ASN A 1 177 ? 5.242 6.301 -9.024 1.00 94.75 177 ASN A N 1
ATOM 1282 C CA . ASN A 1 177 ? 4.120 6.813 -9.810 1.00 94.75 177 ASN A CA 1
ATOM 1283 C C . ASN A 1 177 ? 2.898 5.883 -9.761 1.00 94.75 177 ASN A C 1
ATOM 1285 O O . ASN A 1 177 ? 1.776 6.377 -9.686 1.00 94.75 177 ASN A O 1
ATOM 1289 N N . GLN A 1 178 ? 3.087 4.558 -9.798 1.00 95.81 178 GLN A N 1
ATOM 1290 C CA . GLN A 1 178 ? 1.978 3.607 -9.654 1.00 95.81 178 GLN A CA 1
ATOM 1291 C C . GLN A 1 178 ? 1.349 3.700 -8.261 1.00 95.81 178 GLN A C 1
ATOM 1293 O O . GLN A 1 178 ? 0.130 3.812 -8.157 1.00 95.81 178 GLN A O 1
ATOM 1298 N N . ALA A 1 179 ? 2.164 3.730 -7.204 1.00 95.69 179 ALA A N 1
ATOM 1299 C CA . ALA A 1 179 ? 1.689 3.903 -5.836 1.00 95.69 179 ALA A CA 1
ATOM 1300 C C . ALA A 1 179 ? 0.902 5.211 -5.681 1.00 95.69 179 ALA A C 1
ATOM 1302 O O . ALA A 1 179 ? -0.223 5.196 -5.192 1.00 95.69 179 ALA A O 1
ATOM 1303 N N . ALA A 1 180 ? 1.443 6.330 -6.168 1.00 94.19 180 ALA A N 1
ATOM 1304 C CA . ALA A 1 180 ? 0.780 7.630 -6.097 1.00 94.19 180 ALA A CA 1
ATOM 1305 C C . ALA A 1 180 ? -0.527 7.698 -6.905 1.00 94.19 180 ALA A C 1
ATOM 1307 O O . ALA A 1 180 ? -1.432 8.445 -6.540 1.00 94.19 180 ALA A O 1
ATOM 1308 N N . PHE A 1 181 ? -0.626 6.953 -8.010 1.00 95.12 181 PHE A N 1
ATOM 1309 C CA . PHE A 1 181 ? -1.813 6.952 -8.862 1.00 95.12 181 PHE A CA 1
ATOM 1310 C C . PHE A 1 181 ? -2.946 6.085 -8.299 1.00 95.12 181 PHE A C 1
ATOM 1312 O O . PHE A 1 181 ? -4.109 6.482 -8.368 1.00 95.12 181 PHE A O 1
ATOM 1319 N N . TRP A 1 182 ? -2.618 4.902 -7.775 1.00 95.56 182 TRP A N 1
ATOM 1320 C CA . TRP A 1 182 ? -3.610 3.907 -7.363 1.00 95.56 182 TRP A CA 1
ATOM 1321 C C . TRP A 1 182 ? -3.933 3.941 -5.871 1.00 95.56 182 TRP A C 1
ATOM 1323 O O . TRP A 1 182 ? -5.071 3.657 -5.501 1.00 95.56 182 TRP A O 1
ATOM 1333 N N . CYS A 1 183 ? -2.988 4.321 -5.006 1.00 96.06 183 CYS A N 1
ATOM 1334 C CA . CYS A 1 183 ? -3.309 4.492 -3.597 1.00 96.06 183 CYS A CA 1
ATOM 1335 C C . CYS A 1 183 ? -4.261 5.676 -3.410 1.00 96.06 183 CYS A C 1
ATOM 1337 O O . CYS A 1 183 ? -4.057 6.768 -3.942 1.00 96.06 183 CYS A O 1
ATOM 1339 N N . ALA A 1 184 ? -5.305 5.468 -2.607 1.00 90.44 184 ALA A N 1
ATOM 1340 C CA . ALA A 1 184 ? -6.231 6.532 -2.246 1.00 90.44 184 ALA A CA 1
ATOM 1341 C C . ALA A 1 184 ? -5.487 7.709 -1.590 1.00 90.44 184 ALA A C 1
ATOM 1343 O O . ALA A 1 184 ? -4.507 7.512 -0.876 1.00 90.44 184 ALA A O 1
ATOM 1344 N N . ALA A 1 185 ? -6.000 8.932 -1.747 1.00 91.94 185 ALA A N 1
ATOM 1345 C CA . ALA A 1 185 ? -5.389 10.140 -1.175 1.00 91.94 185 ALA A CA 1
ATOM 1346 C C . ALA A 1 185 ? -5.264 10.119 0.367 1.00 91.94 185 ALA A C 1
ATOM 1348 O O . ALA A 1 185 ? -4.517 10.905 0.944 1.00 91.94 185 ALA A O 1
ATOM 1349 N N . GLU A 1 186 ? -6.008 9.238 1.041 1.00 93.00 186 GLU A N 1
ATOM 1350 C CA . GLU A 1 186 ? -5.916 8.997 2.485 1.00 93.00 186 GLU A CA 1
ATOM 1351 C C . GLU A 1 186 ? -4.777 8.046 2.892 1.00 93.00 186 GLU A C 1
ATOM 1353 O O . GLU A 1 186 ? -4.481 7.927 4.086 1.00 93.00 186 GLU A O 1
ATOM 1358 N N . ALA A 1 187 ? -4.131 7.374 1.934 1.00 95.44 187 ALA A N 1
ATOM 1359 C CA . ALA A 1 187 ? -2.938 6.582 2.188 1.00 95.44 187 ALA A CA 1
ATOM 1360 C C . ALA A 1 187 ? -1.813 7.502 2.673 1.00 95.44 187 ALA A C 1
ATOM 1362 O O . ALA A 1 187 ? -1.516 8.538 2.078 1.00 95.44 187 ALA A O 1
ATOM 1363 N N . ARG A 1 188 ? -1.191 7.123 3.787 1.00 94.56 188 ARG A N 1
ATOM 1364 C CA . ARG A 1 188 ? -0.070 7.853 4.394 1.00 94.56 188 ARG A CA 1
ATOM 1365 C C . ARG A 1 188 ? 1.268 7.215 4.064 1.00 94.56 188 ARG A C 1
ATOM 1367 O O . ARG A 1 188 ? 2.289 7.893 4.092 1.00 94.56 188 ARG A O 1
ATOM 1374 N N . PHE A 1 189 ? 1.247 5.925 3.756 1.00 94.06 189 PHE A N 1
ATOM 1375 C CA . PHE A 1 189 ? 2.425 5.134 3.461 1.00 94.06 189 PHE A CA 1
ATOM 1376 C C . PHE A 1 189 ? 2.070 4.065 2.431 1.00 94.06 189 PHE A C 1
ATOM 1378 O O . PHE A 1 189 ? 0.914 3.650 2.333 1.00 94.06 189 PHE A O 1
ATOM 1385 N N . TYR A 1 190 ? 3.055 3.607 1.673 1.00 94.25 190 TYR A N 1
ATOM 1386 C CA . TYR A 1 190 ? 2.897 2.477 0.771 1.00 94.25 190 TYR A CA 1
ATOM 1387 C C . TYR A 1 190 ? 4.131 1.585 0.849 1.00 94.25 190 TYR A C 1
ATOM 1389 O O . TYR A 1 190 ? 5.264 2.064 0.886 1.00 94.25 190 TYR A O 1
ATOM 1397 N N . LEU A 1 191 ? 3.890 0.280 0.904 1.00 94.00 191 LEU A N 1
ATOM 1398 C CA . LEU A 1 191 ? 4.919 -0.733 0.715 1.00 94.00 191 LEU A CA 1
ATOM 1399 C C . LEU A 1 191 ? 4.944 -1.097 -0.758 1.00 94.00 191 LEU A C 1
ATOM 1401 O O . LEU A 1 191 ? 3.896 -1.193 -1.393 1.00 94.00 191 LEU A O 1
ATOM 1405 N N . TYR A 1 192 ? 6.140 -1.279 -1.287 1.00 93.62 192 TYR A N 1
ATOM 1406 C CA . TYR A 1 192 ? 6.349 -1.586 -2.687 1.00 93.62 192 TYR A CA 1
ATOM 1407 C C . TYR A 1 192 ? 7.503 -2.578 -2.836 1.00 93.62 192 TYR A C 1
ATOM 1409 O O . TYR A 1 192 ? 8.390 -2.617 -1.970 1.00 93.62 192 TYR A O 1
ATOM 1417 N N . PRO A 1 193 ? 7.517 -3.363 -3.924 1.00 91.25 193 PRO A N 1
ATOM 1418 C CA . PRO A 1 193 ? 8.573 -4.330 -4.162 1.00 91.25 193 PRO A CA 1
ATOM 1419 C C . PRO A 1 193 ? 9.910 -3.623 -4.369 1.00 91.25 193 PRO A C 1
ATOM 1421 O O . PRO A 1 193 ? 9.983 -2.537 -4.942 1.00 91.25 193 PRO A O 1
ATOM 1424 N N . THR A 1 194 ? 10.997 -4.252 -3.935 1.00 92.00 194 THR A N 1
ATOM 1425 C CA . THR A 1 194 ? 12.349 -3.814 -4.306 1.00 92.00 194 THR A CA 1
ATOM 1426 C C . THR A 1 194 ? 12.758 -4.443 -5.637 1.00 92.00 194 THR A C 1
ATOM 1428 O O . THR A 1 194 ? 12.114 -5.375 -6.112 1.00 92.00 194 THR A O 1
ATOM 1431 N N . ALA A 1 195 ? 13.869 -3.995 -6.231 1.00 93.62 195 ALA A N 1
ATOM 1432 C CA . ALA A 1 195 ? 14.419 -4.652 -7.420 1.00 93.62 195 ALA A CA 1
ATOM 1433 C C . ALA A 1 195 ? 14.707 -6.152 -7.189 1.00 93.62 195 ALA A C 1
ATOM 1435 O O . ALA A 1 195 ? 14.490 -6.961 -8.091 1.00 93.62 195 ALA A O 1
ATOM 1436 N N . ASP A 1 196 ? 15.148 -6.517 -5.979 1.00 91.31 196 ASP A N 1
ATOM 1437 C CA . ASP A 1 196 ? 15.376 -7.912 -5.595 1.00 91.31 196 ASP A CA 1
ATOM 1438 C C . ASP A 1 196 ? 14.041 -8.658 -5.445 1.00 91.31 196 ASP A C 1
ATOM 1440 O O . ASP A 1 196 ? 13.866 -9.712 -6.054 1.00 91.31 196 ASP A O 1
ATOM 1444 N N . GLY A 1 197 ? 13.066 -8.079 -4.730 1.00 89.25 197 GLY A N 1
ATOM 1445 C CA . GLY A 1 197 ? 11.728 -8.667 -4.562 1.00 89.25 197 GLY A CA 1
ATOM 1446 C C . GLY A 1 197 ? 11.005 -8.891 -5.894 1.00 89.25 197 GLY A C 1
ATOM 1447 O O . GLY A 1 197 ? 10.437 -9.956 -6.125 1.00 89.25 197 GLY A O 1
ATOM 1448 N N . TRP A 1 198 ? 11.136 -7.951 -6.831 1.00 92.31 198 TRP A N 1
ATOM 1449 C CA . TRP A 1 198 ? 10.586 -8.071 -8.184 1.00 92.31 198 TRP A CA 1
ATOM 1450 C C . TRP A 1 198 ? 11.102 -9.310 -8.922 1.00 92.31 198 TRP A C 1
ATOM 1452 O O . TRP A 1 198 ? 10.354 -9.987 -9.628 1.00 92.31 198 TRP A O 1
ATOM 1462 N N . SER A 1 199 ? 12.389 -9.634 -8.752 1.00 90.94 199 SER A N 1
ATOM 1463 C CA . SER A 1 199 ? 12.991 -10.828 -9.358 1.00 90.94 199 SER A CA 1
ATOM 1464 C C . SER A 1 199 ? 12.498 -12.139 -8.734 1.00 90.94 199 SER A C 1
ATOM 1466 O O . SER A 1 199 ? 12.583 -13.192 -9.366 1.00 90.94 199 SER A O 1
ATOM 1468 N N . GLU A 1 200 ? 11.944 -12.065 -7.524 1.00 89.81 200 GLU A N 1
ATOM 1469 C CA . GLU A 1 200 ? 11.345 -13.182 -6.793 1.00 89.81 200 GLU A CA 1
ATOM 1470 C C . GLU A 1 200 ? 9.829 -13.306 -7.030 1.00 89.81 200 GLU A C 1
ATOM 1472 O O . GLU A 1 200 ? 9.214 -14.258 -6.552 1.00 89.81 200 GLU A O 1
ATOM 1477 N N . GLY A 1 201 ? 9.234 -12.403 -7.818 1.00 90.00 201 GLY A N 1
ATOM 1478 C CA . GLY A 1 201 ? 7.807 -12.417 -8.136 1.00 90.00 201 GLY A CA 1
ATOM 1479 C C . GLY A 1 201 ? 6.941 -11.526 -7.246 1.00 90.00 201 GLY A C 1
ATOM 1480 O O . GLY A 1 201 ? 5.721 -11.656 -7.290 1.00 90.00 201 GLY A O 1
ATOM 1481 N N . ASP A 1 202 ? 7.548 -10.649 -6.443 1.00 90.75 202 ASP A N 1
ATOM 1482 C CA . ASP A 1 202 ? 6.823 -9.628 -5.689 1.00 90.75 202 ASP A CA 1
ATOM 1483 C C . ASP A 1 202 ? 6.528 -8.424 -6.593 1.00 90.75 202 ASP A C 1
ATOM 1485 O O . ASP A 1 202 ? 7.432 -7.695 -7.015 1.00 90.75 202 ASP A O 1
ATOM 1489 N N . TYR A 1 203 ? 5.250 -8.240 -6.906 1.00 93.94 203 TYR A N 1
ATOM 1490 C CA . TYR A 1 203 ? 4.755 -7.167 -7.768 1.00 93.94 203 TYR A CA 1
ATOM 1491 C C . TYR A 1 203 ? 3.747 -6.272 -7.050 1.00 93.94 203 TYR A C 1
ATOM 1493 O O . TYR A 1 203 ? 3.172 -5.381 -7.678 1.00 93.94 203 TYR A O 1
ATOM 1501 N N . ASP A 1 204 ? 3.515 -6.498 -5.758 1.00 95.00 204 ASP A N 1
ATOM 1502 C CA . ASP A 1 204 ? 2.364 -5.937 -5.067 1.00 95.00 204 ASP A CA 1
ATOM 1503 C C . ASP A 1 204 ? 2.720 -4.628 -4.365 1.00 95.00 204 ASP A C 1
ATOM 1505 O O . ASP A 1 204 ? 3.670 -4.526 -3.589 1.00 95.00 204 ASP A O 1
ATOM 1509 N N . ILE A 1 205 ? 1.915 -3.598 -4.611 1.00 95.88 205 ILE A N 1
ATOM 1510 C CA . ILE A 1 205 ? 1.948 -2.354 -3.849 1.00 95.88 205 ILE A CA 1
ATOM 1511 C C . ILE A 1 205 ? 0.824 -2.405 -2.820 1.00 95.88 205 ILE A C 1
ATOM 1513 O O . ILE A 1 205 ? -0.341 -2.620 -3.155 1.00 95.88 205 ILE A O 1
ATOM 1517 N N . THR A 1 206 ? 1.177 -2.177 -1.558 1.00 96.50 206 THR A N 1
ATOM 1518 C CA . THR A 1 206 ? 0.242 -2.164 -0.429 1.00 96.50 206 THR A CA 1
ATOM 1519 C C . THR A 1 206 ? 0.088 -0.742 0.092 1.00 96.50 206 THR A C 1
ATOM 1521 O O . THR A 1 206 ? 1.054 -0.144 0.568 1.00 96.50 206 THR A O 1
ATOM 1524 N N . CYS A 1 207 ? -1.128 -0.201 0.051 1.00 97.00 207 CYS A N 1
ATOM 1525 C CA . CYS A 1 207 ? -1.447 1.144 0.523 1.00 97.00 207 CYS A CA 1
ATOM 1526 C C . CYS A 1 207 ? -1.883 1.107 1.991 1.00 97.00 207 CYS A C 1
ATOM 1528 O O . CYS A 1 207 ? -2.818 0.391 2.352 1.00 97.00 207 CYS A O 1
ATOM 1530 N N . LEU A 1 208 ? -1.253 1.915 2.842 1.00 96.12 208 LEU A N 1
ATOM 1531 C CA . LEU A 1 208 ? -1.463 1.906 4.287 1.00 96.12 208 LEU A CA 1
ATOM 1532 C C . LEU A 1 208 ? -1.903 3.278 4.805 1.00 96.12 208 LEU A C 1
ATOM 1534 O O . LEU A 1 208 ? -1.492 4.328 4.303 1.00 96.12 208 LEU A O 1
ATOM 1538 N N . THR A 1 209 ? -2.713 3.277 5.859 1.00 96.50 209 THR A N 1
ATOM 1539 C CA . THR A 1 209 ? -3.070 4.493 6.601 1.00 96.50 209 THR A CA 1
ATOM 1540 C C . THR A 1 209 ? -3.173 4.217 8.095 1.00 96.50 209 THR A C 1
ATOM 1542 O O . THR A 1 209 ? -3.295 3.066 8.521 1.00 96.50 209 THR A O 1
ATOM 1545 N N . ASP A 1 210 ? -3.131 5.275 8.895 1.00 95.44 210 ASP A N 1
ATOM 1546 C CA . ASP A 1 210 ? -3.349 5.183 10.332 1.00 95.44 210 ASP A CA 1
ATOM 1547 C C . ASP A 1 210 ? -4.835 5.001 10.638 1.00 95.44 210 ASP A C 1
ATOM 1549 O O . ASP A 1 210 ? -5.714 5.604 10.014 1.00 95.44 210 ASP A O 1
ATOM 1553 N N . VAL A 1 211 ? -5.126 4.192 11.649 1.00 89.19 211 VAL A N 1
ATOM 1554 C CA . VAL A 1 211 ? -6.452 4.147 12.254 1.00 89.19 211 VAL A CA 1
ATOM 1555 C C . VAL A 1 211 ? -6.470 5.265 13.286 1.00 89.19 211 VAL A C 1
ATOM 1557 O O . VAL A 1 211 ? -5.919 5.127 14.374 1.00 89.19 211 VAL A O 1
ATOM 1560 N N . GLN A 1 212 ? -7.051 6.412 12.929 1.00 72.06 212 GLN A N 1
ATOM 1561 C CA . GLN A 1 212 ? -7.311 7.451 13.923 1.00 72.06 212 GLN A CA 1
ATOM 1562 C C . GLN A 1 212 ? -8.265 6.872 14.973 1.00 72.06 212 GLN A C 1
ATOM 1564 O O . GLN A 1 212 ? -9.377 6.460 14.632 1.00 72.06 212 GLN A O 1
ATOM 1569 N N . ALA A 1 213 ? -7.782 6.782 16.212 1.00 52.53 213 ALA A N 1
ATOM 1570 C CA . ALA A 1 213 ? -8.580 6.406 17.373 1.00 52.53 213 ALA A CA 1
ATOM 1571 C C . ALA A 1 213 ? -9.642 7.467 17.696 1.00 52.53 213 ALA A C 1
ATOM 1573 O O . ALA A 1 213 ? -9.359 8.672 17.488 1.00 52.53 213 ALA A O 1
#

Radius of gyration: 27.19 Å; chains: 1; bounding box: 82×61×53 Å

Sequence (213 aa):
MARAFMRALVAAVCAVILLVACGGDEGGLGREDGREGEAGWLGGGGRDVEAEATEAVPAPTSTTSPSTIEDLLEDYVVDLTPIEILPPSTLCPLDEETGMYVCPPPTPEPTNEPGITSVFDLRAGDRFDAALDDIGAGVRAVRVVSCDDPTAKSRVLDVFAVEDPGGSWPGQAYIDNQAAFWCAAEARFYLYPTADGWSEGDYDITCLTDVQA

Foldseek 3Di:
DVVVVVVVVVVVVVVVVVCVVPPDDPDDDDDDDDDDDDDDDDDDDDDDDPDDDDDDDDDDDDDDDDPDPVVVVVVPPPPPPPPPPPPPLVQFDQDPVVRDGDRPDPPPDPPPPFAKDFPLRAAAFWFFQDAPVRVVVPDGITGTDDPPDPSGFKGWHHKDFDPDPDLADPDPVVFVVVCVVPADPQFPDKDAADRVRSNVVRRMIITMHTDDD